Protein AF-A0A8J8SWQ3-F1 (afdb_monomer_lite)

Structure (mmCIF, N/CA/C/O backbone):
data_AF-A0A8J8SWQ3-F1
#
_entry.id   AF-A0A8J8SWQ3-F1
#
loop_
_atom_site.group_PDB
_atom_site.id
_atom_site.type_symbol
_atom_site.label_atom_id
_atom_site.label_alt_id
_atom_site.label_comp_id
_atom_site.label_asym_id
_atom_site.label_entity_id
_atom_site.label_seq_id
_atom_site.pdbx_PDB_ins_code
_atom_site.Cartn_x
_atom_site.Cartn_y
_atom_site.Cartn_z
_atom_site.occupancy
_atom_site.B_iso_or_equiv
_atom_site.auth_seq_id
_atom_site.auth_comp_id
_atom_site.auth_asym_id
_atom_site.auth_atom_id
_atom_site.pdbx_PDB_model_num
ATOM 1 N N . MET A 1 1 ? 10.723 -9.511 18.083 1.00 34.94 1 MET A N 1
ATOM 2 C CA . MET A 1 1 ? 10.861 -10.986 18.098 1.00 34.94 1 MET A CA 1
ATOM 3 C C . MET A 1 1 ? 11.411 -11.413 16.746 1.00 34.94 1 MET A C 1
ATOM 5 O O . MET A 1 1 ? 10.734 -11.177 15.757 1.00 34.94 1 MET A O 1
ATOM 9 N N . GLY A 1 2 ? 12.639 -11.935 16.679 1.00 39.34 2 GLY A N 1
ATOM 10 C CA . GLY A 1 2 ? 13.225 -12.417 15.421 1.00 39.34 2 GLY A CA 1
ATOM 11 C C . GLY A 1 2 ? 12.815 -13.864 15.160 1.00 39.34 2 GLY A C 1
ATOM 12 O O . GLY A 1 2 ? 12.976 -14.709 16.039 1.00 39.34 2 GLY A O 1
ATOM 13 N N . TRP A 1 3 ? 12.266 -14.150 13.982 1.00 50.75 3 TRP A N 1
ATOM 14 C CA . TRP A 1 3 ? 11.940 -15.513 13.566 1.00 50.75 3 TRP A CA 1
ATOM 15 C C . TRP A 1 3 ? 13.229 -16.230 13.143 1.00 50.75 3 TRP A C 1
ATOM 17 O O . TRP A 1 3 ? 13.904 -15.798 12.216 1.00 50.75 3 TRP A O 1
ATOM 27 N N . SER A 1 4 ? 13.580 -17.329 13.817 1.00 42.09 4 SER A N 1
ATOM 28 C CA . SER A 1 4 ? 14.805 -18.118 13.580 1.00 42.09 4 SER A CA 1
ATOM 29 C C . SER A 1 4 ? 14.764 -18.997 12.318 1.00 42.09 4 SER A C 1
ATOM 31 O O . SER A 1 4 ? 15.591 -19.894 12.150 1.00 42.09 4 SER A O 1
ATOM 33 N N . ALA A 1 5 ? 13.802 -18.764 11.423 1.00 60.06 5 ALA A N 1
ATOM 34 C CA . ALA A 1 5 ? 13.716 -19.470 10.156 1.00 60.06 5 ALA A CA 1
ATOM 35 C C . ALA A 1 5 ? 14.788 -18.962 9.183 1.00 60.06 5 ALA A C 1
ATOM 37 O O . ALA A 1 5 ? 15.172 -17.791 9.197 1.00 60.06 5 ALA A O 1
ATOM 38 N N . LYS A 1 6 ? 15.260 -19.852 8.303 1.00 76.81 6 LYS A N 1
ATOM 39 C CA . LYS A 1 6 ? 16.093 -19.470 7.161 1.00 76.81 6 LYS A CA 1
ATOM 40 C C . LYS A 1 6 ? 15.375 -18.354 6.399 1.00 76.81 6 LYS A C 1
ATOM 42 O O . LYS A 1 6 ? 14.255 -18.558 5.941 1.00 76.81 6 LYS A O 1
ATOM 47 N N . GLN A 1 7 ? 16.020 -17.194 6.288 1.00 83.81 7 GLN A N 1
ATOM 48 C CA . GLN A 1 7 ? 15.447 -16.046 5.591 1.00 83.81 7 GLN A CA 1
ATOM 49 C C . GLN A 1 7 ? 15.120 -16.448 4.141 1.00 83.81 7 GLN A C 1
ATOM 51 O O . GLN A 1 7 ? 15.997 -17.005 3.466 1.00 83.81 7 GLN A O 1
ATOM 56 N N . PRO A 1 8 ? 13.886 -16.207 3.667 1.00 90.56 8 PRO A N 1
ATOM 57 C CA . PRO A 1 8 ? 13.492 -16.530 2.299 1.00 90.56 8 PRO A CA 1
ATOM 58 C C . PRO A 1 8 ? 14.353 -15.746 1.305 1.00 90.56 8 PRO A C 1
ATOM 60 O O . PRO A 1 8 ? 14.704 -14.593 1.555 1.00 90.56 8 PRO A O 1
ATOM 63 N N . LYS A 1 9 ? 14.708 -16.372 0.183 1.00 89.88 9 LYS A N 1
ATOM 64 C CA . LYS A 1 9 ? 15.583 -15.800 -0.859 1.00 89.88 9 LYS A CA 1
ATOM 65 C C . LYS A 1 9 ? 14.871 -15.539 -2.185 1.00 89.88 9 LYS A C 1
ATOM 67 O O . LYS A 1 9 ? 15.480 -15.039 -3.127 1.00 89.88 9 LYS A O 1
ATOM 72 N N . SER A 1 10 ? 13.593 -15.885 -2.274 1.00 92.88 10 SER A N 1
ATOM 73 C CA . SER A 1 10 ? 12.753 -15.635 -3.441 1.00 92.88 10 SER A CA 1
ATOM 74 C C . SER A 1 10 ? 11.352 -15.214 -3.018 1.00 92.88 10 SER A C 1
ATOM 76 O O . SER A 1 10 ? 10.926 -15.486 -1.894 1.00 92.88 10 SER A O 1
ATOM 78 N N . HIS A 1 11 ? 10.611 -14.609 -3.947 1.00 94.81 11 HIS A N 1
ATOM 79 C CA . HIS A 1 11 ? 9.208 -14.250 -3.740 1.00 94.81 11 HIS A CA 1
ATOM 80 C C . HIS A 1 11 ? 8.348 -15.455 -3.334 1.00 94.81 11 HIS A C 1
ATOM 82 O O . HIS A 1 11 ? 7.550 -15.378 -2.403 1.00 94.81 11 HIS A O 1
ATOM 88 N N . GLN A 1 12 ? 8.563 -16.609 -3.975 1.00 95.25 12 GLN A N 1
ATOM 89 C CA . GLN A 1 12 ? 7.831 -17.831 -3.638 1.00 95.25 12 GLN A CA 1
ATOM 90 C C . GLN A 1 12 ? 8.145 -18.301 -2.212 1.00 95.25 12 GLN A C 1
ATOM 92 O O . GLN A 1 12 ? 7.227 -18.621 -1.464 1.00 95.25 12 GLN A O 1
ATOM 97 N N . GLU A 1 13 ? 9.422 -18.317 -1.815 1.00 94.94 13 GLU A N 1
ATOM 98 C CA . GLU A 1 13 ? 9.807 -18.676 -0.442 1.00 94.94 13 GLU A CA 1
ATOM 99 C C . GLU A 1 13 ? 9.235 -17.692 0.585 1.00 94.94 13 GLU A C 1
ATOM 101 O O . GLU A 1 13 ? 8.824 -18.105 1.668 1.00 94.94 13 GLU A O 1
ATOM 106 N N . HIS A 1 14 ? 9.177 -16.403 0.248 1.00 94.25 14 HIS A N 1
ATOM 107 C CA . HIS A 1 14 ? 8.590 -15.370 1.095 1.00 94.25 14 HIS A CA 1
ATOM 108 C C . HIS A 1 14 ? 7.092 -15.590 1.319 1.00 94.25 14 HIS A C 1
ATOM 110 O O . HIS A 1 14 ? 6.638 -15.620 2.463 1.00 94.25 14 HIS A O 1
ATOM 116 N N . TYR A 1 15 ? 6.333 -15.807 0.242 1.00 94.69 15 TYR A N 1
ATOM 117 C CA . TYR A 1 15 ? 4.904 -16.106 0.321 1.00 94.69 15 TYR A CA 1
ATOM 118 C C . TYR A 1 15 ? 4.629 -17.384 1.129 1.00 94.69 15 TYR A C 1
ATOM 120 O O . TYR A 1 15 ? 3.798 -17.360 2.038 1.00 94.69 15 TYR A O 1
ATOM 128 N N . GLU A 1 16 ? 5.356 -18.476 0.868 1.00 93.62 16 GLU A N 1
ATOM 129 C CA . GLU A 1 16 ? 5.196 -19.718 1.641 1.00 93.62 16 GLU A CA 1
ATOM 130 C C . GLU A 1 16 ? 5.575 -19.520 3.112 1.00 93.62 16 GLU A C 1
ATOM 132 O O . GLU A 1 16 ? 4.917 -20.061 3.999 1.00 93.62 16 GLU A O 1
ATOM 137 N N . THR A 1 17 ? 6.593 -18.699 3.395 1.00 92.50 17 THR A N 1
ATOM 138 C CA . THR A 1 17 ? 6.943 -18.325 4.771 1.00 92.50 17 THR A CA 1
ATOM 139 C C . THR A 1 17 ? 5.757 -17.645 5.445 1.00 92.50 17 THR A C 1
ATOM 141 O O . THR A 1 17 ? 5.308 -18.139 6.473 1.00 92.50 17 THR A O 1
ATOM 144 N N . LEU A 1 18 ? 5.190 -16.585 4.854 1.00 91.12 18 LEU A N 1
ATOM 145 C CA . LEU A 1 18 ? 4.031 -15.872 5.412 1.00 91.12 18 LEU A CA 1
ATOM 146 C C . LEU A 1 18 ? 2.832 -16.790 5.656 1.00 91.12 18 LEU A C 1
ATOM 148 O O . LEU A 1 18 ? 2.195 -16.706 6.705 1.00 91.12 18 LEU A O 1
ATOM 152 N N . LYS A 1 19 ? 2.551 -17.689 4.712 1.00 90.38 19 LYS A N 1
ATOM 153 C CA . LYS A 1 19 ? 1.475 -18.674 4.828 1.00 90.38 19 LYS A CA 1
ATOM 154 C C . LYS A 1 19 ? 1.699 -19.625 6.005 1.00 90.38 19 LYS A C 1
ATOM 156 O O . LYS A 1 19 ? 0.785 -19.860 6.791 1.00 90.38 19 LYS A O 1
ATOM 161 N N . ASN A 1 20 ? 2.926 -20.115 6.174 1.00 91.12 20 ASN A N 1
ATOM 162 C CA . ASN A 1 20 ? 3.287 -21.033 7.257 1.00 91.12 20 ASN A CA 1
ATOM 163 C C . ASN A 1 20 ? 3.273 -20.378 8.646 1.00 91.12 20 ASN A C 1
ATOM 165 O O . ASN A 1 20 ? 3.174 -21.088 9.647 1.00 91.12 20 ASN A O 1
ATOM 169 N N . LEU A 1 21 ? 3.329 -19.044 8.729 1.00 88.94 21 LEU A N 1
ATOM 170 C CA . LEU A 1 21 ? 3.162 -18.329 9.998 1.00 88.94 21 LEU A CA 1
ATOM 171 C C . LEU A 1 21 ? 1.718 -18.384 10.527 1.00 88.94 21 LEU A C 1
ATOM 173 O O . LEU A 1 21 ? 1.508 -18.075 11.696 1.00 88.94 21 LEU A O 1
ATOM 177 N N . ASN A 1 22 ? 0.733 -18.771 9.702 1.00 88.19 22 ASN A N 1
ATOM 178 C CA . ASN A 1 22 ? -0.692 -18.824 10.066 1.00 88.19 22 ASN A CA 1
ATOM 179 C C . ASN A 1 22 ? -1.217 -17.510 10.688 1.00 88.19 22 ASN A C 1
ATOM 181 O O . ASN A 1 22 ? -2.045 -17.519 11.596 1.00 88.19 22 ASN A O 1
ATOM 185 N N . ILE A 1 23 ? -0.715 -16.370 10.203 1.00 88.19 23 ILE A N 1
ATOM 186 C CA . ILE A 1 23 ? -1.035 -15.020 10.708 1.00 88.19 23 ILE A CA 1
ATOM 187 C C . ILE A 1 23 ? -2.387 -14.485 10.219 1.00 88.19 23 ILE A C 1
ATOM 189 O O . ILE A 1 23 ? -2.908 -13.520 10.771 1.00 88.19 23 ILE A O 1
ATOM 193 N N . TYR A 1 24 ? -2.962 -15.113 9.195 1.00 90.12 24 TYR A N 1
ATOM 194 C CA . TYR A 1 24 ? -4.312 -14.860 8.708 1.00 90.12 24 TYR A CA 1
ATOM 195 C C . TYR A 1 24 ? -5.000 -16.194 8.415 1.00 90.12 24 TYR A C 1
ATOM 197 O O . TYR A 1 24 ? -4.354 -17.181 8.058 1.00 90.12 24 TYR A O 1
ATOM 205 N N . THR A 1 25 ? -6.319 -16.230 8.568 1.00 90.44 25 THR A N 1
ATOM 206 C CA . THR A 1 25 ? -7.139 -17.429 8.344 1.00 90.44 25 THR A CA 1
ATOM 207 C C . THR A 1 25 ? -7.859 -17.379 7.000 1.00 90.44 25 THR A C 1
ATOM 209 O O . THR A 1 25 ? -8.102 -18.418 6.383 1.00 90.44 25 THR A O 1
ATOM 212 N N . ASP A 1 26 ? -8.130 -16.178 6.486 1.00 90.56 26 ASP A N 1
ATOM 213 C CA . ASP A 1 26 ? -8.856 -15.946 5.235 1.00 90.56 26 ASP A CA 1
ATOM 214 C C . ASP A 1 26 ? -7.959 -16.058 3.985 1.00 90.56 26 ASP A C 1
ATOM 216 O O . ASP A 1 26 ? -7.964 -15.199 3.100 1.00 90.56 26 ASP A O 1
ATOM 220 N N . SER A 1 27 ? -7.190 -17.147 3.899 1.00 90.75 27 SER A N 1
ATOM 221 C CA . SER A 1 27 ? -6.213 -17.406 2.825 1.00 90.75 27 SER A CA 1
ATOM 222 C C . SER A 1 27 ? -6.796 -17.279 1.420 1.00 90.75 27 SER A C 1
ATOM 224 O O . SER A 1 27 ? -6.165 -16.708 0.536 1.00 90.75 27 SER A O 1
ATOM 226 N N . ARG A 1 28 ? -8.045 -17.720 1.211 1.00 92.88 28 ARG A N 1
ATOM 227 C CA . ARG A 1 28 ? -8.739 -17.571 -0.078 1.00 92.88 28 ARG A CA 1
ATOM 228 C C . ARG A 1 28 ? -8.672 -16.135 -0.595 1.00 92.88 28 ARG A C 1
ATOM 230 O O . ARG A 1 28 ? -8.494 -15.953 -1.795 1.00 92.88 28 ARG A O 1
ATOM 237 N N . ASP A 1 29 ? -8.827 -15.159 0.295 1.00 94.31 29 ASP A N 1
ATOM 238 C CA . ASP A 1 29 ? -8.991 -13.749 -0.050 1.00 94.31 29 ASP A CA 1
ATOM 239 C C . ASP A 1 29 ? -7.678 -12.973 0.035 1.00 94.31 29 ASP A C 1
ATOM 241 O O . ASP A 1 29 ? -7.462 -12.058 -0.753 1.00 94.31 29 ASP A O 1
ATOM 245 N N . ILE A 1 30 ? -6.791 -13.360 0.952 1.00 96.19 30 ILE A N 1
ATOM 246 C CA . ILE A 1 30 ? -5.545 -12.644 1.242 1.00 96.19 30 ILE A CA 1
ATOM 247 C C . ILE A 1 30 ? -4.361 -13.181 0.420 1.00 96.19 30 ILE A C 1
ATOM 249 O O . ILE A 1 30 ? -3.536 -12.389 -0.042 1.00 96.19 30 ILE A O 1
ATOM 253 N N . ASP A 1 31 ? -4.288 -14.493 0.159 1.00 95.19 31 ASP A N 1
ATOM 254 C CA . ASP A 1 31 ? -3.179 -15.115 -0.582 1.00 95.19 31 ASP A CA 1
ATOM 255 C C . ASP A 1 31 ? -2.890 -14.460 -1.939 1.00 95.19 31 ASP A C 1
ATOM 257 O O . ASP A 1 31 ? -1.712 -14.297 -2.258 1.00 95.19 31 ASP A O 1
ATOM 261 N N . PRO A 1 32 ? -3.888 -14.070 -2.762 1.00 94.44 32 PRO A N 1
ATOM 262 C CA . PRO A 1 32 ? -3.616 -13.470 -4.065 1.00 94.44 32 PRO A CA 1
ATOM 263 C C . PRO A 1 32 ? -2.747 -12.215 -3.983 1.00 94.44 32 PRO A C 1
ATOM 265 O O . PRO A 1 32 ? -1.893 -12.027 -4.848 1.00 94.44 32 PRO A O 1
ATOM 268 N N . ALA A 1 33 ? -2.911 -11.397 -2.937 1.00 95.75 33 ALA A N 1
ATOM 269 C CA . ALA A 1 33 ? -2.087 -10.211 -2.734 1.00 95.75 33 ALA A CA 1
ATOM 270 C C . ALA A 1 33 ? -0.612 -10.597 -2.558 1.00 95.75 33 ALA A C 1
ATOM 272 O O . ALA A 1 33 ? 0.238 -10.145 -3.321 1.00 95.75 33 ALA A O 1
ATOM 273 N N . PHE A 1 34 ? -0.309 -11.503 -1.626 1.00 96.00 34 PHE A N 1
ATOM 274 C CA . PHE A 1 34 ? 1.067 -11.930 -1.345 1.00 96.00 34 PHE A CA 1
ATOM 275 C C . PHE A 1 34 ? 1.661 -12.834 -2.421 1.00 96.00 34 PHE A C 1
ATOM 277 O O . PHE A 1 34 ? 2.868 -12.839 -2.627 1.00 96.00 34 PHE A O 1
ATOM 284 N N . LYS A 1 35 ? 0.832 -13.584 -3.144 1.00 95.25 35 LYS A N 1
ATOM 285 C CA . LYS A 1 35 ? 1.278 -14.405 -4.268 1.00 95.25 35 LYS A CA 1
ATOM 286 C C . LYS A 1 35 ? 1.670 -13.550 -5.468 1.00 95.25 35 LYS A C 1
ATOM 288 O O . LYS A 1 35 ? 2.551 -13.945 -6.230 1.00 95.25 35 LYS A O 1
ATOM 293 N N . HIS A 1 36 ? 1.018 -12.406 -5.668 1.00 95.38 36 HIS A N 1
ATOM 294 C CA . HIS A 1 36 ? 1.247 -11.570 -6.841 1.00 95.38 36 HIS A CA 1
ATOM 295 C C . HIS A 1 36 ? 2.181 -10.393 -6.596 1.00 95.38 36 HIS A C 1
ATOM 297 O O . HIS A 1 36 ? 2.960 -10.112 -7.497 1.00 95.38 36 HIS A O 1
ATOM 303 N N . LEU A 1 37 ? 2.125 -9.734 -5.439 1.00 96.38 37 LEU A N 1
ATOM 304 C CA . LEU A 1 37 ? 2.956 -8.569 -5.138 1.00 96.38 37 LEU A CA 1
ATOM 305 C C . LEU A 1 37 ? 4.365 -8.992 -4.743 1.00 96.38 37 LEU A C 1
ATOM 307 O O . LEU A 1 37 ? 4.601 -9.381 -3.597 1.00 96.38 37 LEU A O 1
ATOM 311 N N . ASP A 1 38 ? 5.301 -8.879 -5.681 1.00 95.38 38 ASP A N 1
ATOM 312 C CA . ASP A 1 38 ? 6.710 -9.125 -5.408 1.00 95.38 38 ASP A CA 1
ATOM 313 C C . ASP A 1 38 ? 7.269 -7.992 -4.543 1.00 95.38 38 ASP A C 1
ATOM 315 O O . ASP A 1 38 ? 7.405 -6.853 -4.995 1.00 95.38 38 ASP A O 1
ATOM 319 N N . LYS A 1 39 ? 7.601 -8.310 -3.284 1.00 93.06 39 LYS A N 1
ATOM 320 C CA . LYS A 1 39 ? 8.143 -7.353 -2.306 1.00 93.06 39 LYS A CA 1
ATOM 321 C C . LYS A 1 39 ? 9.370 -6.606 -2.842 1.00 93.06 39 LYS A C 1
ATOM 323 O O . LYS A 1 39 ? 9.573 -5.446 -2.484 1.00 93.06 39 LYS A O 1
ATOM 328 N N . ARG A 1 40 ? 10.159 -7.222 -3.730 1.00 91.44 40 ARG A N 1
ATOM 329 C CA . ARG A 1 40 ? 11.335 -6.594 -4.345 1.00 91.44 40 ARG A CA 1
ATOM 330 C C . ARG A 1 40 ? 11.009 -5.283 -5.053 1.00 91.44 40 ARG A C 1
ATOM 332 O O . ARG A 1 40 ? 11.818 -4.364 -4.985 1.00 91.44 40 ARG A O 1
ATOM 339 N N . ASP A 1 41 ? 9.842 -5.166 -5.680 1.00 89.69 41 ASP A N 1
ATOM 340 C CA . ASP A 1 41 ? 9.456 -3.957 -6.425 1.00 89.69 41 ASP A CA 1
ATOM 341 C C . ASP A 1 41 ? 9.158 -2.751 -5.515 1.00 89.69 41 ASP A C 1
ATOM 343 O O . ASP A 1 41 ? 8.989 -1.620 -5.989 1.00 89.69 41 ASP A O 1
ATOM 347 N N . PHE A 1 42 ? 9.100 -2.997 -4.205 1.00 92.38 42 PHE A N 1
ATOM 348 C CA . PHE A 1 42 ? 8.753 -2.046 -3.155 1.00 92.38 42 PHE A CA 1
ATOM 349 C C . PHE A 1 42 ? 9.883 -1.857 -2.137 1.00 92.38 42 PHE A C 1
ATOM 351 O O . PHE A 1 42 ? 9.664 -1.254 -1.091 1.00 92.38 42 PHE A O 1
ATOM 358 N N . CYS A 1 43 ? 11.079 -2.378 -2.407 1.00 86.12 43 CYS A N 1
ATOM 359 C CA . CYS A 1 43 ? 12.243 -2.213 -1.544 1.00 86.1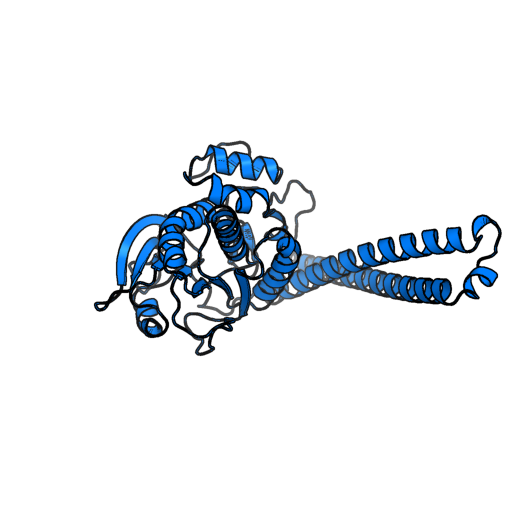2 43 CYS A CA 1
ATOM 360 C C . CYS A 1 43 ? 13.414 -1.619 -2.333 1.00 86.12 43 CYS A C 1
ATOM 362 O O . CYS A 1 43 ? 13.546 -1.839 -3.537 1.00 86.12 43 CYS A O 1
ATOM 364 N N . ILE A 1 44 ? 14.284 -0.897 -1.629 1.00 77.50 44 ILE A N 1
ATOM 365 C CA . ILE A 1 44 ? 15.482 -0.277 -2.194 1.00 77.50 44 ILE A CA 1
ATOM 366 C C . ILE A 1 44 ? 16.724 -1.072 -1.778 1.00 77.50 44 ILE A C 1
ATOM 368 O O . ILE A 1 44 ? 16.928 -1.286 -0.580 1.00 77.50 44 ILE A O 1
ATOM 372 N N . PRO A 1 45 ? 17.585 -1.488 -2.727 1.00 69.44 45 PRO A N 1
ATOM 373 C CA . PRO A 1 45 ? 18.920 -1.974 -2.405 1.00 69.44 45 PRO A CA 1
ATOM 374 C C . PRO A 1 45 ? 19.734 -0.913 -1.658 1.00 69.44 45 PRO A C 1
ATOM 376 O O . PRO A 1 45 ? 19.707 0.263 -2.014 1.00 69.44 45 PRO A O 1
ATOM 379 N N . LYS A 1 46 ? 20.508 -1.323 -0.649 1.00 65.31 46 LYS A N 1
ATOM 380 C CA . LYS A 1 46 ? 21.434 -0.415 0.047 1.00 65.31 46 LYS A CA 1
ATOM 381 C C . LYS A 1 46 ? 22.478 0.136 -0.937 1.00 65.31 46 LYS A C 1
ATOM 383 O O . LYS A 1 46 ? 23.003 -0.638 -1.733 1.00 65.31 46 LYS A O 1
ATOM 388 N N . LYS A 1 47 ? 22.824 1.429 -0.826 1.00 54.97 47 LYS A N 1
ATOM 389 C CA . LYS A 1 47 ? 23.791 2.120 -1.711 1.00 54.97 47 LYS A CA 1
ATOM 390 C C . LYS A 1 47 ? 25.131 1.382 -1.881 1.00 54.97 47 LYS A C 1
ATOM 392 O O . LYS A 1 47 ? 25.676 1.392 -2.972 1.00 54.97 47 LYS A O 1
ATOM 397 N N . ASN A 1 48 ? 25.588 0.651 -0.859 1.00 52.06 48 ASN A N 1
ATOM 398 C CA . ASN A 1 48 ? 26.884 -0.047 -0.863 1.00 52.06 48 ASN A CA 1
ATOM 399 C C . ASN A 1 48 ? 26.770 -1.572 -1.042 1.00 52.06 48 ASN A C 1
ATOM 401 O O . ASN A 1 48 ? 27.691 -2.305 -0.679 1.00 52.06 48 ASN A O 1
ATOM 405 N N . ALA A 1 49 ? 25.639 -2.078 -1.545 1.00 53.62 49 ALA A N 1
ATOM 406 C CA . ALA A 1 49 ? 25.480 -3.503 -1.827 1.00 53.62 49 ALA A CA 1
ATOM 407 C C . ALA A 1 49 ? 26.327 -3.888 -3.053 1.00 53.62 49 ALA A C 1
ATOM 409 O O . ALA A 1 49 ? 25.858 -3.879 -4.189 1.00 53.62 49 ALA A O 1
ATOM 410 N N . THR A 1 50 ? 27.600 -4.202 -2.814 1.00 46.00 50 THR A N 1
ATOM 411 C CA . THR A 1 50 ? 28.549 -4.648 -3.850 1.00 46.00 50 THR A CA 1
ATOM 412 C C . THR A 1 50 ? 28.303 -6.100 -4.265 1.00 46.00 50 THR A C 1
ATOM 414 O O . THR A 1 50 ? 28.673 -6.494 -5.369 1.00 46.00 50 THR A O 1
ATOM 417 N N . ASN A 1 51 ? 27.610 -6.879 -3.424 1.00 49.75 51 ASN A N 1
ATOM 418 C CA . ASN A 1 51 ? 27.184 -8.245 -3.708 1.00 49.75 51 ASN A CA 1
ATOM 419 C C . ASN A 1 51 ? 25.666 -8.411 -3.554 1.00 49.75 51 ASN A C 1
ATOM 421 O O . ASN A 1 51 ? 25.031 -7.803 -2.694 1.00 49.75 51 ASN A O 1
ATOM 425 N N . ALA A 1 52 ? 25.087 -9.324 -4.342 1.00 50.84 52 ALA A N 1
ATOM 426 C CA . ALA A 1 52 ? 23.675 -9.708 -4.239 1.00 50.84 52 ALA A CA 1
ATOM 427 C C . ALA A 1 52 ? 23.285 -10.279 -2.854 1.00 50.84 52 ALA A C 1
ATOM 429 O O . ALA A 1 52 ? 22.099 -10.364 -2.546 1.00 50.84 52 ALA A O 1
ATOM 430 N N . ASP A 1 53 ? 24.265 -10.649 -2.022 1.00 56.72 53 ASP A N 1
ATOM 431 C CA . ASP A 1 53 ? 24.058 -11.163 -0.665 1.00 56.72 53 ASP A CA 1
ATOM 432 C C . ASP A 1 53 ? 23.833 -10.059 0.397 1.00 56.72 53 ASP A C 1
ATOM 434 O O . ASP A 1 53 ? 23.328 -10.364 1.478 1.00 56.72 53 ASP A O 1
ATOM 438 N N . ASP A 1 54 ? 24.123 -8.782 0.102 1.00 65.25 54 ASP A N 1
ATOM 439 C CA . ASP A 1 54 ? 24.019 -7.669 1.074 1.00 65.25 54 ASP A CA 1
ATOM 440 C C . ASP A 1 54 ? 22.609 -7.058 1.183 1.00 65.25 54 ASP A C 1
ATOM 442 O O . ASP A 1 54 ? 22.319 -6.256 2.080 1.00 65.25 54 ASP A O 1
ATOM 446 N N . PHE A 1 55 ? 21.705 -7.440 0.278 1.00 78.38 55 PHE A N 1
ATOM 447 C CA . PHE A 1 55 ? 20.321 -6.986 0.261 1.00 78.38 55 PHE A CA 1
ATOM 448 C C . PHE A 1 55 ? 19.376 -8.138 -0.071 1.00 78.38 55 PHE A C 1
ATOM 450 O O . PHE A 1 55 ? 19.323 -8.628 -1.197 1.00 78.38 55 PHE A O 1
ATOM 457 N N . ASN A 1 56 ? 18.573 -8.530 0.916 1.00 85.31 56 ASN A N 1
ATOM 458 C CA . ASN A 1 56 ? 17.498 -9.486 0.720 1.00 85.31 56 ASN A CA 1
ATOM 459 C C . ASN A 1 56 ? 16.144 -8.759 0.793 1.00 85.31 56 ASN A C 1
ATOM 461 O O . ASN A 1 56 ? 15.673 -8.482 1.898 1.00 85.31 56 ASN A O 1
ATOM 465 N N . PRO A 1 57 ? 15.473 -8.473 -0.339 1.00 86.94 57 PRO A N 1
ATOM 466 C CA . PRO A 1 57 ? 14.160 -7.835 -0.302 1.00 86.94 57 PRO A CA 1
ATOM 467 C C . PRO A 1 57 ? 13.108 -8.742 0.342 1.00 86.94 57 PRO A C 1
ATOM 469 O O . PRO A 1 57 ? 12.122 -8.248 0.879 1.00 86.94 57 PRO A O 1
ATOM 472 N N . TYR A 1 58 ? 13.320 -10.060 0.328 1.00 92.06 58 TYR A N 1
ATOM 473 C CA . TYR A 1 58 ? 12.333 -11.061 0.711 1.00 92.06 58 TYR A CA 1
ATOM 474 C C . TYR A 1 58 ? 12.276 -11.344 2.207 1.00 92.06 58 TYR A C 1
ATOM 476 O O . TYR A 1 58 ? 11.426 -12.126 2.619 1.00 92.06 58 TYR A O 1
ATOM 484 N N . THR A 1 59 ? 13.106 -10.720 3.047 1.00 89.12 59 THR A N 1
ATOM 485 C CA . THR A 1 59 ? 12.959 -10.867 4.506 1.00 89.12 59 THR A CA 1
ATOM 486 C C . THR A 1 59 ? 11.518 -10.564 4.934 1.00 89.12 59 THR A C 1
ATOM 488 O O . THR A 1 59 ? 10.810 -9.778 4.301 1.00 89.12 59 THR A O 1
ATOM 491 N N . VAL A 1 60 ? 11.032 -11.183 6.007 1.00 88.19 60 VAL A N 1
ATOM 492 C CA . VAL A 1 60 ? 9.727 -10.779 6.568 1.00 88.19 60 VAL A CA 1
ATOM 493 C C . VAL A 1 60 ? 9.832 -9.462 7.337 1.00 88.19 60 VAL A C 1
ATOM 495 O O . VAL A 1 60 ? 8.822 -8.795 7.556 1.00 88.19 60 VAL A O 1
ATOM 498 N N . ASP A 1 61 ? 11.050 -9.073 7.700 1.00 86.56 61 ASP A N 1
ATOM 499 C CA . ASP A 1 61 ? 11.358 -7.878 8.468 1.00 86.56 61 ASP A CA 1
ATOM 500 C C . ASP A 1 61 ? 11.125 -6.586 7.660 1.00 86.56 61 ASP A C 1
ATOM 502 O O . ASP A 1 61 ? 11.131 -6.602 6.417 1.00 86.56 61 ASP A O 1
ATOM 506 N N . PRO A 1 62 ? 10.923 -5.450 8.354 1.00 87.19 62 PRO A N 1
ATOM 507 C CA . PRO A 1 62 ? 10.854 -4.146 7.710 1.00 87.19 62 PRO A CA 1
ATOM 508 C C . PRO A 1 62 ? 12.117 -3.840 6.881 1.00 87.19 62 PRO A C 1
ATOM 510 O O . PRO A 1 62 ? 13.204 -4.338 7.188 1.00 87.19 62 PRO A O 1
ATOM 513 N N . GLN A 1 63 ? 11.988 -3.046 5.815 1.00 85.19 63 GLN A N 1
ATOM 514 C CA . GLN A 1 63 ? 13.104 -2.651 4.937 1.00 85.19 63 GLN A CA 1
ATOM 515 C C . GLN A 1 63 ? 13.125 -1.138 4.725 1.00 85.19 63 GLN A C 1
ATOM 517 O O . GLN A 1 63 ? 12.091 -0.550 4.447 1.00 85.19 63 GLN A O 1
ATOM 522 N N . ASN A 1 64 ? 14.294 -0.504 4.813 1.00 82.25 64 ASN A N 1
ATOM 523 C CA . ASN A 1 64 ? 14.421 0.930 4.542 1.00 82.25 64 ASN A CA 1
ATOM 524 C C . ASN A 1 64 ? 14.034 1.240 3.078 1.00 82.25 64 ASN A C 1
ATOM 526 O O . ASN A 1 64 ? 14.400 0.490 2.169 1.00 82.25 64 ASN A O 1
ATOM 530 N N . ILE A 1 65 ? 13.282 2.324 2.874 1.00 81.00 65 ILE A N 1
ATOM 531 C CA . ILE A 1 65 ? 12.817 2.798 1.561 1.00 81.00 65 ILE A CA 1
ATOM 532 C C . ILE A 1 65 ? 13.137 4.284 1.296 1.00 81.00 65 ILE A C 1
ATOM 534 O O . ILE A 1 65 ? 12.488 4.900 0.459 1.00 81.00 65 ILE A O 1
ATOM 538 N N . GLY A 1 66 ? 14.129 4.865 1.976 1.00 78.19 66 GLY A N 1
ATOM 539 C CA . GLY A 1 66 ? 14.485 6.288 1.861 1.00 78.19 66 GLY A CA 1
ATOM 540 C C . GLY A 1 66 ? 13.727 7.175 2.852 1.00 78.19 66 GLY A C 1
ATOM 541 O O . GLY A 1 66 ? 12.837 6.695 3.555 1.00 78.19 66 GLY A O 1
ATOM 542 N N . HIS A 1 67 ? 14.105 8.456 2.962 1.00 74.19 67 HIS A N 1
ATOM 543 C CA . HIS A 1 67 ? 13.496 9.449 3.877 1.00 74.19 67 HIS A CA 1
ATOM 544 C C . HIS A 1 67 ? 13.403 9.022 5.354 1.00 74.19 67 HIS A C 1
ATOM 546 O O . HIS A 1 67 ? 12.473 9.400 6.068 1.00 74.19 67 HIS A O 1
ATOM 552 N N . ASN A 1 68 ? 14.331 8.179 5.821 1.00 77.19 68 ASN A N 1
ATOM 553 C CA . ASN A 1 68 ? 14.257 7.519 7.135 1.00 77.19 68 ASN A CA 1
ATOM 554 C C . ASN A 1 68 ? 12.952 6.721 7.362 1.00 77.19 68 ASN A C 1
ATOM 556 O O . ASN A 1 68 ? 12.576 6.436 8.500 1.00 77.19 68 ASN A O 1
ATOM 560 N N . GLN A 1 69 ? 12.276 6.333 6.279 1.00 83.19 69 GLN A N 1
ATOM 561 C CA . GLN A 1 69 ? 11.072 5.516 6.289 1.00 83.19 69 GLN A CA 1
ATOM 562 C C . GLN A 1 69 ? 11.391 4.051 6.026 1.00 83.19 69 GLN A C 1
ATOM 564 O O . GLN A 1 69 ? 12.435 3.665 5.488 1.00 83.19 69 GLN A O 1
ATOM 569 N N . CYS A 1 70 ? 10.446 3.207 6.418 1.00 86.25 70 CYS A N 1
ATOM 570 C CA . CYS A 1 70 ? 10.587 1.771 6.336 1.00 86.25 70 CYS A CA 1
ATOM 571 C C . CYS A 1 70 ? 9.342 1.157 5.701 1.00 86.25 70 CYS A C 1
ATOM 573 O O . CYS A 1 70 ? 8.223 1.372 6.163 1.00 86.25 70 CYS A O 1
ATOM 575 N N . PHE A 1 71 ? 9.546 0.338 4.674 1.00 89.44 71 PHE A N 1
ATOM 576 C CA . PHE A 1 71 ? 8.573 -0.645 4.238 1.00 89.44 71 PHE A CA 1
ATOM 577 C C . PHE A 1 71 ? 8.228 -1.533 5.432 1.00 89.44 71 PHE A C 1
ATOM 579 O O . PHE A 1 71 ? 9.100 -2.211 5.986 1.00 89.44 71 PHE A O 1
ATOM 586 N N . THR A 1 72 ? 6.963 -1.523 5.841 1.00 90.69 72 THR A N 1
ATOM 587 C CA . THR A 1 72 ? 6.499 -2.280 7.002 1.00 90.69 72 THR A CA 1
ATOM 588 C C . THR A 1 72 ? 6.719 -3.780 6.796 1.00 90.69 72 THR A C 1
ATOM 590 O O . THR A 1 72 ? 6.636 -4.295 5.686 1.00 90.69 72 THR A O 1
ATOM 593 N N . SER A 1 73 ? 6.974 -4.526 7.874 1.00 91.12 73 SER A N 1
ATOM 594 C CA . SER A 1 73 ? 6.997 -5.989 7.803 1.00 91.12 73 SER A CA 1
ATOM 595 C C . SER A 1 73 ? 5.751 -6.524 7.087 1.00 91.12 73 SER A C 1
ATOM 597 O O . SER A 1 73 ? 4.621 -6.133 7.379 1.00 91.12 73 SER A O 1
ATOM 599 N N . THR A 1 74 ? 5.947 -7.481 6.188 1.00 93.06 74 THR A N 1
ATOM 600 C CA . THR A 1 74 ? 4.839 -8.145 5.481 1.00 93.06 74 THR A CA 1
ATOM 601 C C . THR A 1 74 ? 3.910 -8.919 6.412 1.00 93.06 74 THR A C 1
ATOM 603 O O . THR A 1 74 ? 2.733 -9.077 6.095 1.00 93.06 74 THR A O 1
ATOM 606 N N . VAL A 1 75 ? 4.386 -9.296 7.605 1.00 92.88 75 VAL A N 1
ATOM 607 C CA . VAL A 1 75 ? 3.541 -9.818 8.688 1.00 92.88 75 VAL A CA 1
ATOM 608 C C . VAL A 1 75 ? 2.501 -8.779 9.109 1.00 92.88 75 VAL A C 1
ATOM 610 O O . VAL A 1 75 ? 1.324 -9.104 9.237 1.00 92.88 75 VAL A O 1
ATOM 613 N N . MET A 1 76 ? 2.901 -7.514 9.251 1.00 94.06 76 MET A N 1
ATOM 614 C CA . MET A 1 76 ? 1.979 -6.431 9.605 1.00 94.06 76 MET A CA 1
ATOM 615 C C . MET A 1 76 ? 0.988 -6.136 8.482 1.00 94.06 76 MET A C 1
ATOM 617 O O . MET A 1 76 ? -0.186 -5.901 8.759 1.00 94.06 76 MET A O 1
ATOM 621 N N . HIS A 1 77 ? 1.410 -6.201 7.215 1.00 96.12 77 HIS A N 1
ATOM 622 C CA . HIS A 1 77 ? 0.480 -6.083 6.087 1.00 96.12 77 HIS A CA 1
ATOM 623 C C . HIS A 1 77 ? -0.573 -7.197 6.103 1.00 96.12 77 HIS A C 1
ATOM 625 O O . HIS A 1 77 ? -1.761 -6.923 5.940 1.00 96.12 77 HIS A O 1
ATOM 631 N N . ALA A 1 78 ? -0.161 -8.437 6.375 1.00 96.06 78 ALA A N 1
ATOM 632 C CA . ALA A 1 78 ? -1.061 -9.580 6.512 1.00 96.06 78 ALA A CA 1
ATOM 633 C C . ALA A 1 78 ? -2.066 -9.397 7.659 1.00 96.06 78 ALA A C 1
ATOM 635 O O . ALA A 1 78 ? -3.263 -9.612 7.467 1.00 96.06 78 ALA A O 1
ATOM 636 N N . ILE A 1 79 ? -1.597 -8.931 8.820 1.00 95.69 79 ILE A N 1
ATOM 637 C CA . ILE A 1 79 ? -2.457 -8.583 9.959 1.00 95.69 79 ILE A CA 1
ATOM 638 C C . ILE A 1 79 ? -3.456 -7.486 9.563 1.00 95.69 79 ILE A C 1
ATOM 640 O O . ILE A 1 79 ? -4.645 -7.613 9.844 1.00 95.69 79 ILE A O 1
ATOM 644 N N . SER A 1 80 ? -3.006 -6.442 8.862 1.00 97.38 80 SER A N 1
ATOM 645 C CA . SER A 1 80 ? -3.859 -5.322 8.435 1.00 97.38 80 SER A CA 1
ATOM 646 C C . SER A 1 80 ? -4.999 -5.783 7.524 1.00 97.38 80 SER A C 1
ATOM 648 O O . SER A 1 80 ? -6.159 -5.416 7.727 1.00 97.38 80 SER A O 1
ATOM 650 N N . LEU A 1 81 ? -4.673 -6.635 6.545 1.00 98.12 81 LEU A N 1
ATOM 651 C CA . LEU A 1 81 ? -5.640 -7.258 5.640 1.00 98.12 81 LEU A CA 1
ATOM 652 C C . LEU A 1 81 ? -6.654 -8.095 6.424 1.00 98.12 81 LEU A C 1
ATOM 654 O O . LEU A 1 81 ? -7.857 -7.888 6.274 1.00 98.12 81 LEU A O 1
ATOM 658 N N . GLN A 1 82 ? -6.184 -8.977 7.311 1.00 96.88 82 GLN A N 1
ATOM 659 C CA . GLN A 1 82 ? -7.038 -9.852 8.117 1.00 96.88 82 GLN A CA 1
ATOM 660 C C . GLN A 1 82 ? -7.994 -9.072 9.026 1.00 96.88 82 GLN A C 1
ATOM 662 O O . GLN A 1 82 ? -9.176 -9.405 9.108 1.00 96.88 82 GLN A O 1
ATOM 667 N N . VAL A 1 83 ? -7.497 -8.031 9.696 1.00 97.50 83 VAL A N 1
ATOM 668 C CA . VAL A 1 83 ? -8.281 -7.216 10.632 1.00 97.50 83 VAL A CA 1
ATOM 669 C C . VAL A 1 83 ? -9.376 -6.436 9.904 1.00 97.50 83 VAL A C 1
ATOM 671 O O . VAL A 1 83 ? -10.509 -6.365 10.383 1.00 97.50 83 VAL A O 1
ATOM 674 N N . LEU A 1 84 ? -9.069 -5.852 8.742 1.00 98.06 84 LEU A N 1
ATOM 675 C CA . LEU A 1 84 ? -10.028 -5.016 8.016 1.00 98.06 84 LEU A CA 1
ATOM 676 C C . LEU A 1 84 ? -10.959 -5.806 7.093 1.00 98.06 84 LEU A C 1
ATOM 678 O O . LEU A 1 84 ? -12.027 -5.289 6.751 1.00 98.06 84 LEU A O 1
ATOM 682 N N . ARG A 1 85 ? -10.605 -7.039 6.708 1.00 96.56 85 ARG A N 1
ATOM 683 C CA . ARG A 1 85 ? -11.356 -7.843 5.731 1.00 96.56 85 ARG A CA 1
ATOM 684 C C . ARG A 1 85 ? -12.846 -7.918 6.049 1.00 96.56 85 ARG A C 1
ATOM 686 O O . ARG A 1 85 ? -13.663 -7.546 5.212 1.00 96.56 85 ARG A O 1
ATOM 693 N N . GLU A 1 86 ? -13.225 -8.373 7.243 1.00 95.25 86 GLU A N 1
ATOM 694 C CA . GLU A 1 86 ? -14.643 -8.563 7.582 1.00 95.25 86 GLU A CA 1
ATOM 695 C C . GLU A 1 86 ? -15.425 -7.237 7.520 1.00 95.25 86 GLU A C 1
ATOM 697 O O . GLU A 1 86 ? -16.546 -7.179 7.007 1.00 95.25 86 GLU A O 1
ATOM 702 N N . GLY A 1 87 ? -14.812 -6.150 7.996 1.00 96.00 87 GLY A N 1
ATOM 703 C CA . GLY A 1 87 ? -15.383 -4.807 7.951 1.00 96.00 87 GLY A CA 1
ATOM 704 C C . GLY A 1 87 ? -15.573 -4.286 6.526 1.00 96.00 87 GLY A C 1
ATOM 705 O O . GLY A 1 87 ? -16.641 -3.756 6.204 1.00 96.00 87 GLY A O 1
ATOM 706 N N . ILE A 1 88 ? -14.571 -4.489 5.664 1.00 97.12 88 ILE A N 1
ATOM 707 C CA . ILE A 1 88 ? -14.642 -4.211 4.223 1.00 97.12 88 ILE A CA 1
ATOM 708 C C . ILE A 1 88 ? -15.818 -4.977 3.614 1.00 97.12 88 ILE A C 1
ATOM 710 O O . ILE A 1 88 ? -16.673 -4.373 2.959 1.00 97.12 88 ILE A O 1
ATOM 714 N N . MET A 1 89 ? -15.927 -6.278 3.897 1.00 94.75 89 MET A N 1
ATOM 715 C CA . MET A 1 89 ? -16.948 -7.116 3.275 1.00 94.75 89 MET A CA 1
ATOM 716 C C . MET A 1 89 ? -18.366 -6.743 3.679 1.00 94.75 89 MET A C 1
ATOM 718 O O . MET A 1 89 ? -19.220 -6.535 2.813 1.00 94.75 89 MET A O 1
ATOM 722 N N . LYS A 1 90 ? -18.609 -6.553 4.978 1.00 94.81 90 LYS A N 1
ATOM 723 C CA . LYS A 1 90 ? -19.917 -6.107 5.484 1.00 94.81 90 LYS A CA 1
ATOM 724 C C . LYS A 1 90 ? -20.354 -4.781 4.869 1.00 94.81 90 LYS A C 1
ATOM 726 O O . LYS A 1 90 ? -21.547 -4.558 4.669 1.00 94.81 90 LYS A O 1
ATOM 731 N N . LYS A 1 91 ? -19.414 -3.874 4.587 1.00 95.25 91 LYS A N 1
ATOM 732 C CA . LYS A 1 91 ? -19.733 -2.588 3.956 1.00 95.25 91 LYS A CA 1
ATOM 733 C C . LYS A 1 91 ? -19.971 -2.724 2.450 1.00 95.25 91 LYS A C 1
ATOM 735 O O . LYS A 1 91 ? -20.913 -2.104 1.958 1.00 95.25 91 LYS A O 1
ATOM 740 N N . LEU A 1 92 ? -19.200 -3.550 1.737 1.00 94.44 92 LEU A N 1
ATOM 741 C CA . LEU A 1 92 ? -19.403 -3.825 0.304 1.00 94.44 92 LEU A CA 1
ATOM 742 C C . LEU A 1 92 ? -20.740 -4.515 0.012 1.00 94.44 92 LEU A C 1
ATOM 744 O O . LEU A 1 92 ? -21.386 -4.195 -0.987 1.00 94.44 92 LEU A O 1
ATOM 748 N N . GLN A 1 93 ? -21.199 -5.395 0.907 1.00 94.06 93 GLN A N 1
ATOM 749 C CA . GLN A 1 93 ? -22.507 -6.059 0.814 1.00 94.06 93 GLN A CA 1
ATOM 750 C C . GLN A 1 93 ? -23.695 -5.084 0.865 1.00 94.06 93 GLN A C 1
ATOM 752 O O . GLN A 1 93 ? -24.794 -5.428 0.439 1.00 94.06 93 GLN A O 1
ATOM 757 N N . ARG A 1 94 ? -23.491 -3.835 1.312 1.00 92.00 94 ARG A N 1
ATOM 758 C CA . ARG A 1 94 ? -24.520 -2.778 1.262 1.00 92.00 94 ARG A CA 1
ATOM 759 C C . ARG A 1 94 ? -24.729 -2.203 -0.147 1.00 92.00 94 ARG A C 1
ATOM 761 O O . ARG A 1 94 ? -25.448 -1.219 -0.286 1.00 92.00 94 ARG A O 1
ATOM 768 N N . ASN A 1 95 ? -24.077 -2.775 -1.164 1.00 87.56 95 ASN A N 1
ATOM 769 C CA . ASN A 1 95 ? -24.180 -2.408 -2.577 1.00 87.56 95 ASN A CA 1
ATOM 770 C C . ASN A 1 95 ? -24.006 -0.898 -2.840 1.00 87.56 95 ASN A C 1
ATOM 772 O O . ASN A 1 95 ? -24.764 -0.266 -3.576 1.00 87.56 95 ASN A O 1
ATOM 776 N N . ARG A 1 96 ? -22.997 -0.301 -2.198 1.00 92.06 96 ARG A N 1
ATOM 777 C CA . ARG A 1 96 ? -22.623 1.113 -2.353 1.00 92.06 96 ARG A CA 1
ATOM 778 C C . ARG A 1 96 ? -21.139 1.255 -2.656 1.00 92.06 96 ARG A C 1
ATOM 780 O O . ARG A 1 96 ? -20.389 0.290 -2.553 1.00 92.06 96 ARG A O 1
ATOM 787 N N . VAL A 1 97 ? -20.705 2.468 -2.986 1.00 96.81 97 VAL A N 1
ATOM 788 C CA . VAL A 1 97 ? -19.273 2.769 -3.067 1.00 96.81 97 VAL A CA 1
ATOM 789 C C . VAL A 1 97 ? -18.675 2.757 -1.658 1.00 96.81 97 VAL A C 1
ATOM 791 O O . VAL A 1 97 ? -19.142 3.495 -0.785 1.00 96.81 97 VAL A O 1
ATOM 794 N N . LEU A 1 98 ? -17.677 1.902 -1.447 1.00 97.88 98 LEU A N 1
ATOM 795 C CA . LEU A 1 98 ? -16.829 1.850 -0.263 1.00 97.88 98 LEU A CA 1
ATOM 796 C C . LEU A 1 98 ? -15.546 2.637 -0.540 1.00 97.88 98 LEU A C 1
ATOM 798 O O . LEU A 1 98 ? -14.841 2.313 -1.495 1.00 97.88 98 LEU A O 1
ATOM 802 N N . ARG A 1 99 ? -15.237 3.637 0.292 1.00 98.38 99 ARG A N 1
ATOM 803 C CA . ARG A 1 99 ? -14.015 4.450 0.160 1.00 98.38 99 ARG A CA 1
ATOM 804 C C . ARG A 1 99 ? -13.002 4.123 1.241 1.00 98.38 99 ARG A C 1
ATOM 806 O O . ARG A 1 99 ? -13.301 4.263 2.427 1.00 98.38 99 ARG A O 1
ATOM 813 N N . MET A 1 100 ? -11.804 3.748 0.819 1.00 98.50 100 MET A N 1
ATOM 814 C CA . MET A 1 100 ? -10.677 3.460 1.693 1.00 98.50 100 MET A CA 1
ATOM 815 C C . MET A 1 100 ? -9.511 4.410 1.419 1.00 98.50 100 MET A C 1
ATOM 817 O O . MET A 1 100 ? -9.213 4.720 0.266 1.00 98.50 100 MET A O 1
ATOM 821 N N . VAL A 1 101 ? -8.835 4.841 2.479 1.00 98.25 101 VAL A N 1
ATOM 822 C CA . VAL A 1 101 ? -7.556 5.552 2.387 1.00 98.25 101 VAL A CA 1
ATOM 823 C C . VAL A 1 101 ? -6.487 4.766 3.124 1.00 98.25 101 VAL A C 1
ATOM 825 O O . VAL A 1 101 ? -6.723 4.282 4.229 1.00 98.25 101 VAL A O 1
ATOM 828 N N . ASP A 1 102 ? -5.324 4.655 2.504 1.00 98.50 102 ASP A N 1
ATOM 829 C CA . ASP A 1 102 ? -4.113 4.094 3.085 1.00 98.50 102 ASP A CA 1
ATOM 830 C C . ASP A 1 102 ? -3.087 5.224 3.237 1.00 98.50 102 ASP A C 1
ATOM 832 O O . ASP A 1 102 ? -2.491 5.657 2.252 1.00 98.50 102 ASP A O 1
ATOM 836 N N . TYR A 1 103 ? -2.965 5.770 4.446 1.00 96.69 103 TYR A N 1
ATOM 837 C CA . TYR A 1 103 ? -2.083 6.891 4.773 1.00 96.69 103 TYR A CA 1
ATOM 838 C C . TYR A 1 103 ? -0.688 6.400 5.162 1.00 96.69 103 TYR A C 1
ATOM 840 O O . TYR A 1 103 ? -0.557 5.503 5.992 1.00 96.69 103 TYR A O 1
ATOM 848 N N . GLY A 1 104 ? 0.352 7.027 4.610 1.00 95.12 104 GLY A N 1
ATOM 849 C CA . GLY A 1 104 ? 1.725 6.524 4.699 1.00 95.12 104 GLY A CA 1
ATOM 850 C C . GLY A 1 104 ? 1.913 5.285 3.831 1.00 95.12 104 GLY A C 1
ATOM 851 O O . GLY A 1 104 ? 2.453 4.280 4.287 1.00 95.12 104 GLY A O 1
ATOM 852 N N . CYS A 1 105 ? 1.370 5.317 2.611 1.00 96.56 105 CYS A N 1
ATOM 853 C CA . CYS A 1 105 ? 1.361 4.153 1.727 1.00 96.56 105 CYS A CA 1
ATOM 854 C C . CYS A 1 105 ? 2.748 3.775 1.177 1.00 96.56 105 CYS A C 1
ATOM 856 O O . CYS A 1 105 ? 2.892 2.688 0.604 1.00 96.56 105 CYS A O 1
ATOM 858 N N . GLY A 1 106 ? 3.760 4.641 1.319 1.00 94.81 106 GLY A N 1
ATOM 859 C CA . GLY A 1 106 ? 5.094 4.433 0.765 1.00 94.81 106 GLY A CA 1
ATOM 860 C C . GLY A 1 106 ? 5.031 4.139 -0.733 1.00 94.81 106 GLY A C 1
ATOM 861 O O . GLY A 1 106 ? 4.369 4.831 -1.502 1.00 94.81 106 GLY A O 1
ATOM 862 N N . TYR A 1 107 ? 5.649 3.037 -1.156 1.00 94.75 107 TYR A N 1
ATOM 863 C CA . TYR A 1 107 ? 5.607 2.569 -2.550 1.00 94.75 107 TYR A CA 1
ATOM 864 C C . TYR A 1 107 ? 4.321 1.828 -2.950 1.00 94.75 107 TYR A C 1
ATOM 866 O O . TYR A 1 107 ? 4.276 1.199 -4.012 1.00 94.75 107 TYR A O 1
ATOM 874 N N . GLY A 1 108 ? 3.273 1.895 -2.124 1.00 97.50 108 GLY A N 1
ATOM 875 C CA . GLY A 1 108 ? 1.916 1.460 -2.458 1.00 97.50 108 GLY A CA 1
ATOM 876 C C . GLY A 1 108 ? 1.631 -0.030 -2.270 1.00 97.50 108 GLY A C 1
ATOM 877 O O . GLY A 1 108 ? 0.642 -0.526 -2.812 1.00 97.50 108 GLY A O 1
ATOM 878 N N . TYR A 1 109 ? 2.471 -0.763 -1.531 1.00 98.06 109 TYR A N 1
ATOM 879 C CA . TYR A 1 109 ? 2.312 -2.212 -1.348 1.00 98.06 109 TYR A CA 1
ATOM 880 C C . TYR A 1 109 ? 1.014 -2.576 -0.628 1.00 98.06 109 TYR A C 1
ATOM 882 O O . TYR A 1 109 ? 0.223 -3.357 -1.153 1.00 98.06 109 TYR A O 1
ATOM 890 N N . SER A 1 110 ? 0.762 -1.989 0.547 1.00 97.94 110 SER A N 1
ATOM 891 C CA . SER A 1 110 ? -0.469 -2.210 1.314 1.00 97.94 110 SER A CA 1
ATOM 892 C C . SER A 1 110 ? -1.702 -1.794 0.520 1.00 97.94 110 SER A C 1
ATOM 894 O O . SER A 1 110 ? -2.675 -2.543 0.458 1.00 97.94 110 SER A O 1
ATOM 896 N N . THR A 1 111 ? -1.642 -0.649 -0.163 1.00 98.62 111 THR A N 1
ATOM 897 C CA . THR A 1 111 ? -2.740 -0.145 -0.994 1.00 98.62 111 THR A CA 1
ATOM 898 C C . THR A 1 111 ? -3.101 -1.141 -2.102 1.00 98.62 111 THR A C 1
ATOM 900 O O . THR A 1 111 ? -4.271 -1.485 -2.287 1.00 98.62 111 THR A O 1
ATOM 903 N N . LEU A 1 112 ? -2.098 -1.665 -2.815 1.00 98.50 112 LEU A N 1
ATOM 904 C CA . LEU A 1 112 ? -2.297 -2.701 -3.829 1.00 98.50 112 LEU A CA 1
ATOM 905 C C . LEU A 1 112 ? -2.787 -4.017 -3.222 1.00 98.50 112 LEU A C 1
ATOM 907 O O . LEU A 1 112 ? -3.652 -4.668 -3.808 1.00 98.50 112 LEU A O 1
ATOM 911 N N . ALA A 1 113 ? -2.282 -4.398 -2.048 1.00 98.38 113 ALA A N 1
ATOM 912 C CA . ALA A 1 113 ? -2.692 -5.619 -1.368 1.00 98.38 113 ALA A CA 1
ATOM 913 C C . ALA A 1 113 ? -4.179 -5.580 -0.986 1.00 98.38 113 ALA A C 1
ATOM 915 O O . ALA A 1 113 ? -4.901 -6.545 -1.241 1.00 98.38 113 ALA A O 1
ATOM 916 N N . PHE A 1 114 ? -4.672 -4.450 -0.465 1.00 98.62 114 PHE A N 1
ATOM 917 C CA . PHE A 1 114 ? -6.101 -4.255 -0.199 1.00 98.62 114 PHE A CA 1
ATOM 918 C C . PHE A 1 114 ? -6.933 -4.331 -1.480 1.00 98.62 114 PHE A C 1
ATOM 920 O O . PHE A 1 114 ? -7.968 -4.997 -1.496 1.00 98.62 114 PHE A O 1
ATOM 927 N N . ALA A 1 115 ? -6.476 -3.697 -2.565 1.00 98.12 115 ALA A N 1
ATOM 928 C CA . ALA A 1 115 ? -7.165 -3.761 -3.851 1.00 98.12 115 ALA A CA 1
ATOM 929 C C . ALA A 1 115 ? -7.261 -5.204 -4.382 1.00 98.12 115 ALA A C 1
ATOM 931 O O . ALA A 1 115 ? -8.334 -5.618 -4.815 1.00 98.12 115 ALA A O 1
ATOM 932 N N . MET A 1 116 ? -6.178 -5.987 -4.302 1.00 97.88 116 MET A N 1
ATOM 933 C CA . MET A 1 116 ? -6.158 -7.392 -4.734 1.00 97.88 116 MET A CA 1
ATOM 934 C C . MET A 1 116 ? -7.002 -8.303 -3.843 1.00 97.88 116 MET A C 1
ATOM 936 O O . MET A 1 116 ? -7.683 -9.191 -4.356 1.00 97.88 116 MET A O 1
ATOM 940 N N . MET A 1 117 ? -6.999 -8.076 -2.527 1.00 97.56 117 MET A N 1
ATOM 941 C CA . MET A 1 117 ? -7.866 -8.814 -1.609 1.00 97.56 117 MET A CA 1
ATOM 942 C C . MET A 1 117 ? -9.337 -8.586 -1.966 1.00 97.56 117 MET A C 1
ATOM 944 O O . MET A 1 117 ? -10.089 -9.544 -2.136 1.00 97.56 117 MET A O 1
ATOM 948 N N . VAL A 1 118 ? -9.745 -7.325 -2.144 1.00 97.25 118 VAL A N 1
ATOM 949 C CA . VAL A 1 118 ? -11.125 -6.984 -2.518 1.00 97.25 118 VAL A CA 1
ATOM 950 C C . VAL A 1 118 ? -11.493 -7.536 -3.895 1.00 97.25 118 VAL A C 1
ATOM 952 O O . VAL A 1 118 ? -12.580 -8.092 -4.047 1.00 97.25 118 VAL A O 1
ATOM 955 N N . ASP A 1 119 ? -10.591 -7.443 -4.875 1.00 96.06 119 ASP A N 1
ATOM 956 C CA . ASP A 1 119 ? -10.781 -8.014 -6.213 1.00 96.06 119 ASP A CA 1
ATOM 957 C C . ASP A 1 119 ? -11.094 -9.505 -6.157 1.00 96.06 119 ASP A C 1
ATOM 959 O O . ASP A 1 119 ? -12.053 -9.983 -6.772 1.00 96.06 119 ASP A O 1
ATOM 963 N N . ASN A 1 120 ? -10.313 -10.236 -5.366 1.00 95.25 120 ASN A N 1
ATOM 964 C CA . ASN A 1 120 ? -10.512 -11.661 -5.227 1.00 95.25 120 ASN A CA 1
ATOM 965 C C . ASN A 1 120 ? -11.832 -11.990 -4.522 1.00 95.25 120 ASN A C 1
ATOM 967 O O . ASN A 1 120 ? -12.498 -12.937 -4.931 1.00 95.25 120 ASN A O 1
ATOM 971 N N . VAL A 1 121 ? -12.266 -11.208 -3.530 1.00 92.81 121 VAL A N 1
ATOM 972 C CA . VAL A 1 121 ? -13.582 -11.440 -2.913 1.00 92.81 121 VAL A CA 1
ATOM 973 C C . VAL A 1 121 ? -14.720 -11.172 -3.904 1.00 92.81 121 VAL A C 1
ATOM 975 O O . VAL A 1 121 ? -15.609 -12.012 -4.065 1.00 92.81 121 VAL A O 1
ATOM 978 N N . MET A 1 122 ? -14.669 -10.049 -4.628 1.00 92.62 122 MET A N 1
ATOM 979 C CA . MET A 1 122 ? -15.682 -9.677 -5.628 1.00 92.62 122 MET A CA 1
ATOM 980 C C . MET A 1 122 ? -15.802 -10.699 -6.766 1.00 92.62 122 MET A C 1
ATOM 982 O O . MET A 1 122 ? -16.868 -10.846 -7.361 1.00 92.62 122 MET A O 1
ATOM 986 N N . LYS A 1 123 ? -14.732 -11.447 -7.057 1.00 89.25 123 LYS A N 1
ATOM 987 C CA . LYS A 1 123 ? -14.759 -12.545 -8.032 1.00 89.25 123 LYS A CA 1
ATOM 988 C C . LYS A 1 123 ? -15.718 -13.674 -7.634 1.00 89.25 123 LYS A C 1
ATOM 990 O O . LYS A 1 123 ? -16.307 -14.303 -8.514 1.00 89.25 123 LYS A O 1
ATOM 995 N N . TYR A 1 124 ? -15.857 -13.957 -6.338 1.00 86.00 124 TYR A N 1
ATOM 996 C CA . TYR A 1 124 ? -16.676 -15.068 -5.838 1.00 86.00 124 TYR A CA 1
ATOM 997 C C . TYR A 1 124 ? -18.032 -14.620 -5.289 1.00 86.00 124 TYR A C 1
ATOM 999 O O . TYR A 1 124 ? -18.974 -15.414 -5.277 1.00 86.00 124 TYR A O 1
ATOM 1007 N N . GLU A 1 125 ? -18.160 -13.363 -4.870 1.00 85.75 125 GLU A N 1
ATOM 1008 C CA . GLU A 1 125 ? -19.390 -12.829 -4.290 1.00 85.75 125 GLU A CA 1
ATOM 1009 C C . GLU A 1 125 ? -20.090 -11.859 -5.251 1.00 85.75 125 GLU A C 1
ATOM 1011 O O . GLU A 1 125 ? -19.594 -10.783 -5.584 1.00 85.75 125 GLU A O 1
ATOM 1016 N N . LYS A 1 126 ? -21.286 -12.242 -5.708 1.00 81.50 126 LYS A N 1
ATOM 1017 C CA . LYS A 1 126 ? -22.101 -11.421 -6.614 1.00 81.50 126 LYS A CA 1
ATOM 1018 C C . LYS A 1 126 ? -22.830 -10.310 -5.854 1.00 81.50 126 LYS A C 1
ATOM 1020 O O . LYS A 1 126 ? -23.227 -10.492 -4.709 1.00 81.50 126 LYS A O 1
ATOM 1025 N N . GLY A 1 127 ? -23.089 -9.193 -6.537 1.00 83.12 127 GLY A N 1
ATOM 1026 C CA . GLY A 1 127 ? -23.923 -8.102 -6.012 1.00 83.12 127 GLY A CA 1
ATOM 1027 C C . GLY A 1 127 ? -23.219 -7.174 -5.018 1.00 83.12 127 GLY A C 1
ATOM 1028 O O . GLY A 1 127 ? -23.887 -6.445 -4.287 1.00 83.12 127 GLY A O 1
ATOM 1029 N N . MET A 1 128 ? -21.886 -7.199 -4.979 1.00 91.31 128 MET A N 1
ATOM 1030 C CA . MET A 1 128 ? -21.103 -6.249 -4.196 1.00 91.31 128 MET A CA 1
ATOM 1031 C C . MET A 1 128 ? -21.111 -4.857 -4.817 1.00 91.31 128 MET A C 1
ATOM 1033 O O . MET A 1 128 ? -21.186 -4.700 -6.035 1.00 91.31 128 MET A O 1
ATOM 1037 N N . GLY A 1 129 ? -20.994 -3.849 -3.951 1.00 93.19 129 GLY A N 1
ATOM 1038 C CA . GLY A 1 129 ? -20.790 -2.468 -4.367 1.00 93.19 129 GLY A CA 1
ATOM 1039 C C . GLY A 1 129 ? -19.424 -2.228 -5.020 1.00 93.19 129 GLY A C 1
ATOM 1040 O O . GLY A 1 129 ? -18.674 -3.154 -5.318 1.00 93.19 129 GLY A O 1
ATOM 1041 N N . LYS A 1 130 ? -19.080 -0.955 -5.228 1.00 96.75 130 LYS A N 1
ATOM 1042 C CA . LYS A 1 130 ? -17.777 -0.558 -5.788 1.00 96.75 130 LYS A CA 1
ATOM 1043 C C . LYS A 1 130 ? -16.782 -0.273 -4.677 1.00 96.75 130 LYS A C 1
ATOM 1045 O O . LYS A 1 130 ? -17.171 0.187 -3.607 1.00 96.75 130 LYS A O 1
ATOM 1050 N N . PHE A 1 131 ? -15.506 -0.480 -4.953 1.00 98.00 131 PHE A N 1
ATOM 1051 C CA . PHE A 1 131 ? -14.420 -0.165 -4.042 1.00 98.00 131 PHE A CA 1
ATOM 1052 C C . PHE A 1 131 ? -13.546 0.931 -4.641 1.00 98.00 131 PHE A C 1
ATOM 1054 O O . PHE A 1 131 ? -13.091 0.823 -5.776 1.00 98.00 131 PHE A O 1
ATOM 1061 N N . GLU A 1 132 ? -13.321 1.998 -3.888 1.00 98.38 132 GLU A N 1
ATOM 1062 C CA . GLU A 1 132 ? -12.365 3.037 -4.246 1.00 98.38 132 GLU A CA 1
ATOM 1063 C C . GLU A 1 132 ? -11.315 3.122 -3.144 1.00 98.38 132 GLU A C 1
ATOM 1065 O O . GLU A 1 132 ? -11.651 3.385 -1.989 1.00 98.38 132 GLU A O 1
ATOM 1070 N N . ILE A 1 133 ? -10.051 2.912 -3.497 1.00 98.50 133 ILE A N 1
ATOM 1071 C CA . ILE A 1 133 ? -8.925 3.011 -2.575 1.00 98.50 133 ILE A CA 1
ATOM 1072 C C . ILE A 1 133 ? -7.918 4.056 -3.058 1.00 98.50 133 ILE A C 1
ATOM 1074 O O . ILE A 1 133 ? -7.590 4.125 -4.246 1.00 98.50 133 ILE A O 1
ATOM 1078 N N . MET A 1 134 ? -7.448 4.880 -2.123 1.00 98.25 134 MET A N 1
ATOM 1079 C CA . MET A 1 134 ? -6.418 5.890 -2.343 1.00 98.25 134 MET A CA 1
ATOM 1080 C C . MET A 1 134 ? -5.218 5.611 -1.439 1.00 98.25 134 MET A C 1
ATOM 1082 O O . MET A 1 134 ? -5.369 5.605 -0.218 1.00 98.25 134 MET A O 1
ATOM 1086 N N . GLY A 1 135 ? -4.042 5.415 -2.031 1.00 98.38 135 GLY A N 1
ATOM 1087 C CA . GLY A 1 135 ? -2.774 5.501 -1.309 1.00 98.38 135 GLY A CA 1
ATOM 1088 C C . GLY A 1 135 ? -2.367 6.966 -1.166 1.00 98.38 135 GLY A C 1
ATOM 1089 O O . GLY A 1 135 ? -2.347 7.705 -2.154 1.00 98.38 135 GLY A O 1
ATOM 1090 N N . ALA A 1 136 ? -2.088 7.401 0.055 1.00 97.25 136 ALA A N 1
ATOM 1091 C CA . ALA A 1 136 ? -1.689 8.764 0.363 1.00 97.25 136 ALA A CA 1
ATOM 1092 C C . ALA A 1 136 ? -0.362 8.777 1.119 1.00 97.25 136 ALA A C 1
ATOM 1094 O O . ALA A 1 136 ? -0.152 7.987 2.038 1.00 97.25 136 ALA A O 1
ATOM 1095 N N . ASP A 1 137 ? 0.523 9.687 0.739 1.00 95.25 137 ASP A N 1
ATOM 1096 C CA . ASP A 1 137 ? 1.826 9.876 1.371 1.00 95.25 137 ASP A CA 1
ATOM 1097 C C . ASP A 1 137 ? 2.252 11.345 1.274 1.00 95.25 137 ASP A C 1
ATOM 1099 O O . ASP A 1 137 ? 1.733 12.089 0.438 1.00 95.25 137 ASP A O 1
ATOM 1103 N N . VAL A 1 138 ? 3.172 11.778 2.131 1.00 89.94 138 VAL A N 1
ATOM 1104 C CA . VAL A 1 138 ? 3.716 13.144 2.108 1.00 89.94 138 VAL A CA 1
ATOM 1105 C C . VAL A 1 138 ? 4.841 13.285 1.085 1.00 89.94 138 VAL A C 1
ATOM 1107 O O . VAL A 1 138 ? 5.058 14.377 0.559 1.00 89.94 138 VAL A O 1
ATOM 1110 N N . TYR A 1 139 ? 5.515 12.181 0.750 1.00 87.44 139 TYR A N 1
ATOM 1111 C CA . TYR A 1 139 ? 6.650 12.175 -0.165 1.00 87.44 139 TYR A CA 1
ATOM 1112 C C . TYR A 1 139 ? 6.203 11.967 -1.623 1.00 87.44 139 TYR A C 1
ATOM 1114 O O . TYR A 1 139 ? 5.545 10.987 -1.981 1.00 87.44 139 TYR A O 1
ATOM 1122 N N . GLN A 1 140 ? 6.549 12.918 -2.494 1.00 86.00 140 GLN A N 1
ATOM 1123 C CA . GLN A 1 140 ? 6.151 12.914 -3.909 1.00 86.00 140 GLN A CA 1
ATOM 1124 C C . GLN A 1 140 ? 6.766 11.748 -4.694 1.00 86.00 140 GLN A C 1
ATOM 1126 O O . GLN A 1 140 ? 6.092 11.131 -5.517 1.00 86.00 140 GLN A O 1
ATOM 1131 N N . ASP A 1 141 ? 8.027 11.429 -4.436 1.00 82.56 141 ASP A N 1
ATOM 1132 C CA . ASP A 1 141 ? 8.752 10.310 -5.038 1.00 82.56 141 ASP A CA 1
ATOM 1133 C C . ASP A 1 141 ? 8.159 8.948 -4.637 1.00 82.56 141 ASP A C 1
ATOM 1135 O O . ASP A 1 141 ? 8.045 8.051 -5.479 1.00 82.56 141 ASP A O 1
ATOM 1139 N N . PHE A 1 142 ? 7.676 8.812 -3.396 1.00 91.69 142 PHE A N 1
ATOM 1140 C CA . PHE A 1 142 ? 6.938 7.628 -2.946 1.00 91.69 142 PHE A CA 1
ATOM 1141 C C . PHE A 1 142 ? 5.662 7.431 -3.760 1.00 91.69 142 PHE A C 1
ATOM 1143 O O . PHE A 1 142 ? 5.421 6.340 -4.284 1.00 91.69 142 PHE A O 1
ATOM 1150 N N . ILE A 1 143 ? 4.896 8.505 -3.959 1.00 93.88 143 ILE A N 1
ATOM 1151 C CA . ILE A 1 143 ? 3.676 8.483 -4.772 1.00 93.88 143 ILE A CA 1
ATOM 1152 C C . ILE A 1 143 ? 3.972 8.186 -6.244 1.00 93.88 143 ILE A C 1
ATOM 1154 O O . ILE A 1 143 ? 3.269 7.379 -6.853 1.00 93.88 143 ILE A O 1
ATOM 1158 N N . GLU A 1 144 ? 5.021 8.767 -6.828 1.00 86.69 144 GLU A N 1
ATOM 1159 C CA . GLU A 1 144 ? 5.435 8.449 -8.202 1.00 86.69 144 GLU A CA 1
ATOM 1160 C C . GLU A 1 144 ? 5.780 6.965 -8.361 1.00 86.69 144 GLU A C 1
ATOM 1162 O O . GLU A 1 144 ? 5.300 6.302 -9.288 1.00 86.69 144 GLU A O 1
ATOM 1167 N N . LYS A 1 145 ? 6.556 6.416 -7.421 1.00 88.88 145 LYS A N 1
ATOM 1168 C CA . LYS A 1 145 ? 6.915 4.998 -7.402 1.00 88.88 145 LYS A CA 1
ATOM 1169 C C . LYS A 1 145 ? 5.693 4.099 -7.196 1.00 88.88 145 LYS A C 1
ATOM 1171 O O . LYS A 1 145 ? 5.564 3.082 -7.881 1.00 88.88 145 LYS A O 1
ATOM 1176 N N . ALA A 1 146 ? 4.763 4.485 -6.325 1.00 95.19 146 ALA A N 1
ATOM 1177 C CA . ALA A 1 146 ? 3.509 3.770 -6.112 1.00 95.19 146 ALA A CA 1
ATOM 1178 C C . ALA A 1 146 ? 2.637 3.742 -7.378 1.00 95.19 146 ALA A C 1
ATOM 1180 O O . ALA A 1 146 ? 2.093 2.693 -7.729 1.00 95.19 146 ALA A O 1
ATOM 1181 N N . ILE A 1 147 ? 2.571 4.849 -8.129 1.00 92.94 147 ILE A N 1
ATOM 1182 C CA . ILE A 1 147 ? 1.881 4.906 -9.427 1.00 92.94 147 ILE A CA 1
ATOM 1183 C C . ILE A 1 147 ? 2.525 3.933 -10.420 1.00 92.94 147 ILE A C 1
ATOM 1185 O O . ILE A 1 147 ? 1.802 3.158 -11.050 1.00 92.94 147 ILE A O 1
ATOM 1189 N N . MET A 1 148 ? 3.855 3.917 -10.536 1.00 88.69 148 MET A N 1
ATOM 1190 C CA . MET A 1 148 ? 4.566 2.974 -11.413 1.00 88.69 148 MET A CA 1
ATOM 1191 C C . MET A 1 148 ? 4.290 1.517 -11.021 1.00 88.69 148 MET A C 1
ATOM 1193 O O . MET A 1 148 ? 3.901 0.706 -11.863 1.00 88.69 148 MET A O 1
ATOM 1197 N N . ASN A 1 149 ? 4.400 1.190 -9.731 1.00 92.31 149 ASN A N 1
ATOM 1198 C CA . ASN A 1 149 ? 4.084 -0.145 -9.225 1.00 92.31 149 ASN A CA 1
ATOM 1199 C C . ASN A 1 149 ? 2.623 -0.512 -9.526 1.00 92.31 149 ASN A C 1
ATOM 1201 O O . ASN A 1 149 ? 2.337 -1.613 -9.995 1.00 92.31 149 ASN A O 1
ATOM 1205 N N . SER A 1 150 ? 1.687 0.423 -9.363 1.00 94.25 150 SER A N 1
ATOM 1206 C CA . SER A 1 150 ? 0.277 0.176 -9.666 1.00 94.25 150 SER A CA 1
ATOM 1207 C C . SER A 1 150 ? 0.021 -0.162 -11.131 1.00 94.25 150 SER A C 1
ATOM 1209 O O . SER A 1 150 ? -0.835 -0.995 -11.421 1.00 94.25 150 SER A O 1
ATOM 1211 N N . GLN A 1 151 ? 0.780 0.429 -12.057 1.00 91.00 151 GLN A N 1
ATOM 1212 C CA . GLN A 1 151 ? 0.698 0.116 -13.482 1.00 91.00 151 GLN A CA 1
ATOM 1213 C C . GLN A 1 151 ? 1.216 -1.299 -13.759 1.00 91.00 151 GLN A C 1
ATOM 1215 O O . GLN A 1 151 ? 0.537 -2.061 -14.450 1.00 91.00 151 GLN A O 1
ATOM 1220 N N . ASN A 1 152 ? 2.342 -1.681 -13.146 1.00 90.12 152 ASN A N 1
ATOM 1221 C CA . ASN A 1 152 ? 2.924 -3.025 -13.260 1.00 90.12 152 ASN A CA 1
ATOM 1222 C C . ASN A 1 152 ? 1.968 -4.114 -12.750 1.00 90.12 152 ASN A C 1
ATOM 1224 O O . ASN A 1 152 ? 1.837 -5.181 -13.353 1.00 90.12 152 ASN A O 1
ATOM 1228 N N . TYR A 1 153 ? 1.251 -3.826 -11.663 1.00 94.56 153 TYR A N 1
ATOM 1229 C CA . TYR A 1 153 ? 0.334 -4.767 -11.023 1.00 94.56 153 TYR A CA 1
ATOM 1230 C C . TYR A 1 153 ? -1.120 -4.646 -11.486 1.00 94.56 153 TYR A C 1
ATOM 1232 O O . TYR A 1 153 ? -1.947 -5.484 -11.121 1.00 94.56 153 TYR A O 1
ATOM 1240 N N . ARG A 1 154 ? -1.449 -3.674 -12.346 1.00 90.19 154 ARG A N 1
ATOM 1241 C CA . ARG A 1 154 ? -2.825 -3.413 -12.798 1.00 90.19 154 ARG A CA 1
ATOM 1242 C C . ARG A 1 154 ? -3.489 -4.647 -13.404 1.00 90.19 154 ARG A C 1
ATOM 1244 O O . ARG A 1 154 ? -4.651 -4.922 -13.124 1.00 90.19 154 ARG A O 1
ATOM 1251 N N . GLY A 1 155 ? -2.744 -5.417 -14.199 1.00 90.88 155 GLY A N 1
ATOM 1252 C CA . GLY A 1 155 ? -3.238 -6.640 -14.842 1.00 90.88 155 GLY A CA 1
ATOM 1253 C C . GLY A 1 155 ? -3.565 -7.789 -13.879 1.00 90.88 155 GLY A C 1
ATOM 1254 O O . GLY A 1 155 ? -4.107 -8.801 -14.313 1.00 90.88 155 GLY A O 1
ATOM 1255 N N . LYS A 1 156 ? -3.232 -7.661 -12.588 1.00 94.12 156 LYS A N 1
ATOM 1256 C CA . LYS A 1 156 ? -3.580 -8.634 -11.542 1.00 94.12 156 LYS A CA 1
ATOM 1257 C C . LYS A 1 156 ? -4.923 -8.338 -10.870 1.00 94.12 156 LYS A C 1
ATOM 1259 O O . LYS A 1 156 ? -5.434 -9.215 -10.189 1.00 94.12 156 LYS A O 1
ATOM 1264 N N . ILE A 1 157 ? -5.485 -7.145 -11.081 1.00 93.69 157 ILE A N 1
ATOM 1265 C CA . ILE A 1 157 ? -6.824 -6.761 -10.623 1.00 93.69 157 ILE A CA 1
ATOM 1266 C C . ILE A 1 157 ? -7.787 -6.967 -11.795 1.00 93.69 157 ILE A C 1
ATOM 1268 O O . ILE A 1 157 ? -7.682 -6.279 -12.817 1.00 93.69 157 ILE A O 1
ATOM 1272 N N . VAL A 1 158 ? -8.703 -7.927 -11.668 1.00 90.75 158 VAL A N 1
ATOM 1273 C CA . VAL A 1 158 ? -9.624 -8.338 -12.742 1.00 90.75 158 V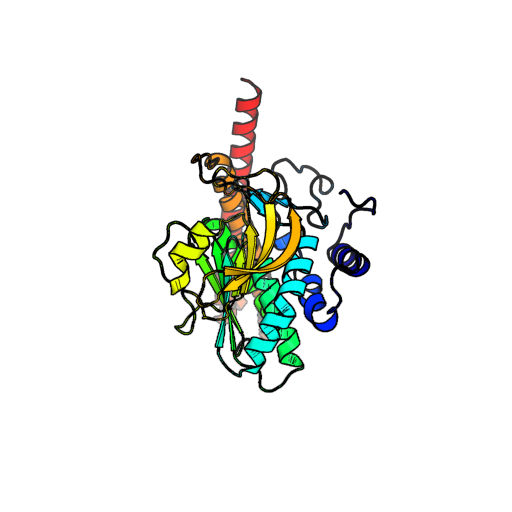AL A CA 1
ATOM 1274 C C . VAL A 1 158 ? -10.836 -7.406 -12.823 1.00 90.75 158 VAL A C 1
ATOM 1276 O O . VAL A 1 158 ? -11.230 -6.996 -13.914 1.00 90.75 158 VAL A O 1
ATOM 1279 N N . ASN A 1 159 ? -11.406 -7.007 -11.686 1.00 90.44 159 ASN A N 1
ATOM 1280 C CA . ASN A 1 159 ? -12.627 -6.204 -11.594 1.00 90.44 159 ASN A CA 1
ATOM 1281 C C . ASN A 1 159 ? -12.348 -4.689 -11.667 1.00 90.44 159 ASN A C 1
ATOM 1283 O O . ASN A 1 159 ? -12.841 -3.915 -10.845 1.00 90.44 159 ASN A O 1
ATOM 1287 N N . GLN A 1 160 ? -11.580 -4.230 -12.662 1.00 88.44 160 GLN A N 1
ATOM 1288 C CA . GLN A 1 160 ? -11.163 -2.816 -12.784 1.00 88.44 160 GLN A CA 1
ATOM 1289 C C . GLN A 1 160 ? -12.326 -1.821 -12.964 1.00 88.44 160 GLN A C 1
ATOM 1291 O O . GLN A 1 160 ? -12.157 -0.621 -12.759 1.00 88.44 160 GLN A O 1
ATOM 1296 N N . GLU A 1 161 ? -13.515 -2.289 -13.350 1.00 89.81 161 GLU A N 1
ATOM 1297 C CA . GLU A 1 161 ? -14.720 -1.452 -13.419 1.00 89.81 161 GLU A CA 1
ATOM 1298 C C . GLU A 1 161 ? -15.349 -1.193 -12.039 1.00 89.81 161 GLU A C 1
ATOM 1300 O O . GLU A 1 161 ? -15.987 -0.153 -11.824 1.00 89.81 161 GLU A O 1
ATOM 1305 N N . SER A 1 162 ? -15.148 -2.128 -11.107 1.00 94.12 162 SER A N 1
ATOM 1306 C CA . SER A 1 162 ? -15.665 -2.085 -9.736 1.00 94.12 162 SER A CA 1
ATOM 1307 C C . SER A 1 162 ? -14.630 -1.600 -8.729 1.00 94.12 162 SER A C 1
ATOM 1309 O O . SER A 1 162 ? -15.017 -1.170 -7.644 1.00 94.12 162 SER A O 1
ATOM 1311 N N . ILE A 1 163 ? -13.342 -1.634 -9.085 1.00 96.44 163 ILE A N 1
ATOM 1312 C CA . ILE A 1 163 ? -12.224 -1.232 -8.229 1.00 96.44 163 ILE A CA 1
ATOM 1313 C C . ILE A 1 163 ? -11.503 -0.036 -8.842 1.00 96.44 163 ILE A C 1
ATOM 1315 O O . ILE A 1 163 ? -10.881 -0.129 -9.899 1.00 96.44 163 ILE A O 1
ATOM 1319 N N . TYR A 1 164 ? -11.557 1.090 -8.141 1.00 97.25 164 TYR A N 1
ATOM 1320 C CA . TYR A 1 164 ? -10.719 2.249 -8.409 1.00 97.25 164 TYR A CA 1
ATOM 1321 C C . TYR A 1 164 ? -9.524 2.251 -7.458 1.00 97.25 164 TYR A C 1
ATOM 1323 O O . TYR A 1 164 ? -9.694 2.150 -6.245 1.00 97.25 164 TYR A O 1
ATOM 1331 N N . LEU A 1 165 ? -8.332 2.413 -8.025 1.00 97.19 165 LEU A N 1
ATOM 1332 C CA . LEU A 1 165 ? -7.072 2.553 -7.310 1.00 97.19 165 LEU A CA 1
ATOM 1333 C C . LEU A 1 165 ? -6.421 3.869 -7.736 1.00 97.19 165 LEU A C 1
ATOM 1335 O O . LEU A 1 165 ? -6.206 4.088 -8.932 1.00 97.19 165 LEU A O 1
ATOM 1339 N N . GLY A 1 166 ? -6.113 4.724 -6.766 1.00 96.88 166 GLY A N 1
ATOM 1340 C CA . GLY A 1 166 ? -5.401 5.980 -6.975 1.00 96.88 166 GLY A CA 1
ATOM 1341 C C . GLY A 1 166 ? -4.271 6.174 -5.969 1.00 96.88 166 GLY A C 1
ATOM 1342 O O . GLY A 1 166 ? -4.241 5.525 -4.925 1.00 96.88 166 GLY A O 1
ATOM 1343 N N . PHE A 1 167 ? -3.368 7.097 -6.294 1.00 97.75 167 PHE A N 1
ATOM 1344 C CA . PHE A 1 167 ? -2.305 7.556 -5.406 1.00 97.75 167 PHE A CA 1
ATOM 1345 C C . PHE A 1 167 ? -2.217 9.079 -5.454 1.00 97.75 167 PHE A C 1
ATOM 1347 O O . PHE A 1 167 ? -2.414 9.678 -6.517 1.00 97.75 167 PHE A O 1
ATOM 1354 N N . GLN A 1 168 ? -1.948 9.710 -4.315 1.00 95.75 168 GLN A N 1
ATOM 1355 C CA . GLN A 1 168 ? -1.902 11.164 -4.206 1.00 95.75 168 GLN A CA 1
ATOM 1356 C C . GLN A 1 168 ? -0.947 11.605 -3.095 1.00 95.75 168 GLN A C 1
ATOM 1358 O O . GLN A 1 168 ? -0.956 11.035 -2.010 1.00 95.75 168 GLN A O 1
ATOM 1363 N N . VAL A 1 169 ? -0.204 12.690 -3.335 1.00 92.69 169 VAL A N 1
ATOM 1364 C CA . VAL A 1 169 ? 0.489 13.388 -2.248 1.00 92.69 169 VAL A CA 1
ATOM 1365 C C . VAL A 1 169 ? -0.538 14.068 -1.352 1.00 92.69 169 VAL A C 1
ATOM 1367 O O . VAL A 1 169 ? -1.307 14.923 -1.805 1.00 92.69 169 VAL A O 1
ATOM 1370 N N . ASN A 1 170 ? -0.590 13.656 -0.092 1.00 93.31 170 ASN A N 1
ATOM 1371 C CA . ASN A 1 170 ? -1.506 14.203 0.893 1.00 93.31 170 ASN A CA 1
ATOM 1372 C C . ASN A 1 170 ? -0.959 13.994 2.303 1.00 93.31 170 ASN A C 1
ATOM 1374 O O . ASN A 1 170 ? -0.723 12.869 2.735 1.00 93.31 170 ASN A O 1
ATOM 1378 N N . ASP A 1 171 ? -0.844 15.097 3.031 1.00 89.62 171 ASP A N 1
ATOM 1379 C CA . ASP A 1 171 ? -0.542 15.080 4.451 1.00 89.62 171 ASP A CA 1
ATOM 1380 C C . ASP A 1 171 ? -1.832 14.982 5.270 1.00 89.62 171 ASP A C 1
ATOM 1382 O O . ASP A 1 171 ? -2.629 15.924 5.318 1.00 89.62 171 ASP A O 1
ATOM 1386 N N . TYR A 1 172 ? -2.031 13.855 5.953 1.00 88.38 172 TYR A N 1
ATOM 1387 C CA . TYR A 1 172 ? -3.198 13.680 6.811 1.00 88.38 172 TYR A CA 1
ATOM 1388 C C . TYR A 1 172 ? -3.283 14.716 7.935 1.00 88.38 172 TYR A C 1
ATOM 1390 O O . TYR A 1 172 ? -4.394 15.042 8.322 1.00 88.38 172 TYR A O 1
ATOM 1398 N N . LEU A 1 173 ? -2.184 15.253 8.465 1.00 82.12 173 LEU A N 1
ATOM 1399 C CA . LEU A 1 173 ? -2.232 16.228 9.560 1.00 82.12 173 LEU A CA 1
ATOM 1400 C C . LEU A 1 173 ? -2.422 17.646 9.021 1.00 82.12 173 LEU A C 1
ATOM 1402 O O . LEU A 1 173 ? -3.360 18.329 9.425 1.00 82.12 173 LEU A O 1
ATOM 1406 N N . GLU A 1 174 ? -1.633 18.052 8.031 1.00 80.25 174 GLU A N 1
ATOM 1407 C CA . GLU A 1 174 ? -1.599 19.454 7.593 1.00 80.25 174 GLU A CA 1
ATOM 1408 C C . GLU A 1 174 ? -2.514 19.762 6.406 1.00 80.25 174 GLU A C 1
ATOM 1410 O O . GLU A 1 174 ? -2.958 20.894 6.226 1.00 80.25 174 GLU A O 1
ATOM 1415 N N . SER A 1 175 ? -2.825 18.772 5.567 1.00 75.06 175 SER A N 1
ATOM 1416 C CA . SER A 1 175 ? -3.476 19.061 4.294 1.00 75.06 175 SER A CA 1
ATOM 1417 C C . SER A 1 175 ? -4.970 19.336 4.447 1.00 75.06 175 SER A C 1
ATOM 1419 O O . SER A 1 175 ? -5.726 18.525 4.992 1.00 75.06 175 SER A O 1
ATOM 1421 N N . GLU A 1 176 ? -5.410 20.446 3.856 1.00 76.56 176 GLU A N 1
ATOM 1422 C CA . GLU A 1 176 ? -6.814 20.698 3.512 1.00 76.56 176 GLU A CA 1
ATOM 1423 C C . GLU A 1 176 ? -7.190 20.113 2.139 1.00 76.56 176 GLU A C 1
ATOM 1425 O O . GLU A 1 176 ? -8.352 20.167 1.721 1.00 76.56 176 GLU A O 1
ATOM 1430 N N . GLN A 1 177 ? -6.218 19.561 1.396 1.00 74.25 177 GLN A N 1
ATOM 1431 C CA . GLN A 1 177 ? -6.487 19.023 0.070 1.00 74.25 177 GLN A CA 1
ATOM 1432 C C . GLN A 1 177 ? -7.425 17.825 0.166 1.00 74.25 177 GLN A C 1
ATOM 1434 O O . GLN A 1 177 ? -7.158 16.834 0.847 1.00 74.25 177 GLN A O 1
ATOM 1439 N N . LYS A 1 178 ? -8.513 17.894 -0.601 1.00 83.81 178 LYS A N 1
ATOM 1440 C CA . LYS A 1 178 ? -9.433 16.772 -0.757 1.00 83.81 178 LYS A CA 1
ATOM 1441 C C . LYS A 1 178 ? -8.762 15.657 -1.554 1.00 83.81 178 LYS A C 1
ATOM 1443 O O . LYS A 1 178 ? -8.160 15.902 -2.604 1.00 83.81 178 LYS A O 1
ATOM 1448 N N . LEU A 1 179 ? -8.921 14.428 -1.076 1.00 90.12 179 LEU A N 1
ATOM 1449 C CA . LEU A 1 179 ? -8.509 13.238 -1.810 1.00 90.12 179 LEU A CA 1
ATOM 1450 C C . LEU A 1 179 ? -9.341 13.081 -3.086 1.00 90.12 179 LEU A C 1
ATOM 1452 O O . LEU A 1 179 ? -10.566 13.242 -3.082 1.00 90.12 179 LEU A O 1
ATOM 1456 N N . LYS A 1 180 ? -8.670 12.746 -4.187 1.00 90.75 180 LYS A N 1
ATOM 1457 C CA . LYS A 1 180 ? -9.266 12.640 -5.526 1.00 90.75 180 LYS A CA 1
ATOM 1458 C C . LYS A 1 180 ? -9.852 11.250 -5.789 1.00 90.75 180 LYS A C 1
ATOM 1460 O O . LYS A 1 180 ? -9.409 10.515 -6.672 1.00 90.75 180 LYS A O 1
ATOM 1465 N N . PHE A 1 181 ? -10.861 10.891 -5.004 1.00 92.44 181 PHE A N 1
ATOM 1466 C CA . PHE A 1 181 ? -11.716 9.740 -5.290 1.00 92.44 181 PHE A CA 1
ATOM 1467 C C . PHE A 1 181 ? -12.502 9.935 -6.594 1.00 92.44 181 PHE A C 1
ATOM 1469 O O . PHE A 1 181 ? -12.774 11.068 -7.003 1.00 92.44 181 PHE A O 1
ATOM 1476 N N . LYS A 1 182 ? -12.899 8.832 -7.245 1.00 89.25 182 LYS A N 1
ATOM 1477 C CA . LYS A 1 182 ? -13.717 8.887 -8.469 1.00 89.25 182 LYS A CA 1
ATOM 1478 C C . LYS A 1 182 ? -15.125 9.382 -8.152 1.00 89.25 182 LYS A C 1
ATOM 1480 O O . LYS A 1 182 ? -15.746 10.054 -8.975 1.00 89.25 182 LYS A O 1
ATOM 1485 N N . THR A 1 183 ? -15.620 9.081 -6.955 1.00 90.44 183 THR A N 1
ATOM 1486 C CA . THR A 1 183 ? -16.903 9.579 -6.461 1.00 90.44 183 THR A CA 1
ATOM 1487 C C . THR A 1 183 ? -16.745 10.318 -5.135 1.00 90.44 183 THR A C 1
ATOM 1489 O O . THR A 1 183 ? -15.953 9.940 -4.276 1.00 90.44 183 THR A O 1
ATOM 1492 N N . GLN A 1 184 ? -17.543 11.368 -4.941 1.00 90.44 184 GLN A N 1
ATOM 1493 C CA . GLN A 1 184 ? -17.554 12.152 -3.704 1.00 90.44 184 GLN A CA 1
ATOM 1494 C C . GLN A 1 184 ? -18.330 11.436 -2.591 1.00 90.44 184 GLN A C 1
ATOM 1496 O O . GLN A 1 184 ? -19.360 10.804 -2.842 1.00 90.44 184 GLN A O 1
ATOM 1501 N N . GLY A 1 185 ? -17.862 11.570 -1.353 1.00 92.81 185 GLY A N 1
ATOM 1502 C CA . GLY A 1 185 ? -18.553 11.089 -0.160 1.00 92.81 185 GLY A CA 1
ATOM 1503 C C . GLY A 1 185 ? -17.598 10.844 1.008 1.00 92.81 185 GLY A C 1
ATOM 1504 O O . GLY A 1 185 ? -16.393 11.046 0.859 1.00 92.81 185 GLY A O 1
ATOM 1505 N N . PRO A 1 186 ? -18.131 10.420 2.164 1.00 95.56 186 PRO A N 1
ATOM 1506 C CA . PRO A 1 186 ? -17.320 10.166 3.345 1.00 95.56 186 PRO A CA 1
ATOM 1507 C C . PRO A 1 186 ? -16.394 8.960 3.147 1.00 95.56 186 PRO A C 1
ATOM 1509 O O . PRO A 1 186 ? -16.677 8.067 2.338 1.00 95.56 186 PRO A O 1
ATOM 1512 N N . ILE A 1 187 ? -15.304 8.944 3.914 1.00 97.19 187 ILE A N 1
ATOM 1513 C CA . ILE A 1 187 ? -14.341 7.843 3.974 1.00 97.19 187 ILE A CA 1
ATOM 1514 C C . ILE A 1 187 ? -14.870 6.778 4.931 1.00 97.19 187 ILE A C 1
ATOM 1516 O O . ILE A 1 187 ? -15.268 7.068 6.060 1.00 97.19 187 ILE A O 1
ATOM 1520 N N . ASP A 1 188 ? -14.881 5.532 4.477 1.00 98.25 188 ASP A N 1
ATOM 1521 C CA . ASP A 1 188 ? -15.408 4.407 5.239 1.00 98.25 188 ASP A CA 1
ATOM 1522 C C . ASP A 1 188 ? -14.339 3.653 6.014 1.00 98.25 188 ASP A C 1
ATOM 1524 O O . ASP A 1 188 ? -14.653 3.011 7.020 1.00 98.25 188 ASP A O 1
ATOM 1528 N N . ILE A 1 189 ? -13.112 3.658 5.494 1.00 98.56 189 ILE A N 1
ATOM 1529 C CA . ILE A 1 189 ? -11.987 2.917 6.046 1.00 98.56 189 ILE A CA 1
ATOM 1530 C C . ILE A 1 189 ? -10.723 3.758 5.925 1.00 98.56 189 ILE A C 1
ATOM 1532 O O . ILE A 1 189 ? -10.431 4.293 4.856 1.00 98.56 189 ILE A O 1
ATOM 1536 N N . MET A 1 190 ? -9.963 3.843 7.008 1.00 98.25 190 MET A N 1
ATOM 1537 C CA . MET A 1 190 ? -8.611 4.386 7.006 1.00 98.25 190 MET A CA 1
ATOM 1538 C C . MET A 1 190 ? -7.640 3.345 7.550 1.00 98.25 190 MET A C 1
ATOM 1540 O O . MET A 1 190 ? -7.901 2.733 8.584 1.00 98.25 190 MET A O 1
ATOM 1544 N N . ASN A 1 191 ? -6.523 3.168 6.859 1.00 98.06 191 ASN A N 1
ATOM 1545 C CA . ASN A 1 191 ? -5.352 2.467 7.362 1.00 98.06 191 ASN A CA 1
ATOM 1546 C C . ASN A 1 191 ? -4.207 3.474 7.502 1.00 98.06 191 ASN A C 1
ATOM 1548 O O . ASN A 1 191 ? -4.034 4.318 6.626 1.00 98.06 191 ASN A O 1
ATOM 1552 N N . PHE A 1 192 ? -3.447 3.384 8.590 1.00 96.38 192 PHE A N 1
ATOM 1553 C CA . PHE A 1 192 ? -2.272 4.216 8.832 1.00 96.38 192 PHE A CA 1
ATOM 1554 C C . PHE A 1 192 ? -1.018 3.343 8.904 1.00 96.38 192 PHE A C 1
ATOM 1556 O O . PHE A 1 192 ? -0.923 2.443 9.742 1.00 96.38 192 PHE A O 1
ATOM 1563 N N . GLY A 1 193 ? -0.050 3.639 8.037 1.00 93.81 193 GLY A N 1
ATOM 1564 C CA . GLY A 1 193 ? 1.301 3.073 8.037 1.00 93.81 193 GLY A CA 1
ATOM 1565 C C . GLY A 1 193 ? 2.272 3.774 8.996 1.00 93.81 193 GLY A C 1
ATOM 1566 O O . GLY A 1 193 ? 3.448 3.430 9.022 1.00 93.81 193 GLY A O 1
ATOM 1567 N N . PHE A 1 194 ? 1.797 4.744 9.780 1.00 90.44 194 PHE A N 1
ATOM 1568 C CA . PHE A 1 194 ? 2.574 5.516 10.750 1.00 90.44 194 PHE A CA 1
ATOM 1569 C C . PHE A 1 194 ? 1.746 5.799 12.007 1.00 90.44 194 PHE A C 1
ATOM 1571 O O . PHE A 1 194 ? 0.522 5.665 12.007 1.00 90.44 194 PHE A O 1
ATOM 1578 N N . GLU A 1 195 ? 2.418 6.192 13.084 1.00 88.75 195 GLU A N 1
ATOM 1579 C CA . GLU A 1 195 ? 1.782 6.558 14.350 1.00 88.75 195 GLU A CA 1
ATOM 1580 C C . GLU A 1 195 ? 0.842 7.771 14.231 1.00 88.75 195 GLU A C 1
ATOM 1582 O O . GLU A 1 195 ? 1.190 8.797 13.652 1.00 88.75 195 GLU A O 1
ATOM 1587 N N . THR A 1 196 ? -0.329 7.700 14.867 1.00 88.69 196 THR A N 1
ATOM 1588 C CA . THR A 1 196 ? -1.235 8.846 15.016 1.00 88.69 196 THR A CA 1
ATOM 1589 C C . THR A 1 196 ? -1.827 8.927 16.428 1.00 88.69 196 THR A C 1
ATOM 1591 O O . THR A 1 196 ? -1.631 8.036 17.258 1.00 88.69 196 THR A O 1
ATOM 1594 N N . SER A 1 197 ? -2.556 10.005 16.718 1.00 88.62 197 SER A N 1
ATOM 1595 C CA . SER A 1 197 ? -3.232 10.229 18.000 1.00 88.62 197 SER A CA 1
ATOM 1596 C C . SER A 1 197 ? -4.748 10.300 17.822 1.00 88.62 197 SER A C 1
ATOM 1598 O O . SER A 1 197 ? -5.257 10.636 16.751 1.00 88.62 197 SER A O 1
ATOM 1600 N N . LEU A 1 198 ? -5.496 10.012 18.891 1.00 90.44 198 LEU A N 1
ATOM 1601 C CA . LEU A 1 198 ? -6.956 10.165 18.875 1.00 90.44 198 LEU A CA 1
ATOM 1602 C C . LEU A 1 198 ? -7.378 11.618 18.615 1.00 90.44 198 LEU A C 1
ATOM 1604 O O . LEU A 1 198 ? -8.374 11.844 17.936 1.00 90.44 198 LEU A O 1
ATOM 1608 N N . GLU A 1 199 ? -6.607 12.591 19.099 1.00 89.12 199 GLU A N 1
ATOM 1609 C CA . GLU A 1 199 ? -6.847 14.013 18.842 1.00 89.12 199 GLU A CA 1
ATOM 1610 C C . GLU A 1 199 ? -6.708 14.347 17.349 1.00 89.12 199 GLU A C 1
ATOM 1612 O O . GLU A 1 199 ? -7.606 14.952 16.760 1.00 89.12 199 GLU A O 1
ATOM 1617 N N . ALA A 1 200 ? -5.636 13.879 16.701 1.00 88.81 200 ALA A N 1
ATOM 1618 C CA . ALA A 1 200 ? -5.436 14.066 15.266 1.00 88.81 200 ALA A CA 1
ATOM 1619 C C . ALA A 1 200 ? -6.554 13.411 14.437 1.00 88.81 200 ALA A C 1
ATOM 1621 O O . ALA A 1 200 ? -6.971 13.946 13.408 1.00 88.81 200 ALA A O 1
ATOM 1622 N N . LEU A 1 201 ? -7.083 12.271 14.887 1.00 92.00 201 LEU A N 1
ATOM 1623 C CA . LEU A 1 201 ? -8.254 11.651 14.268 1.00 92.00 201 LEU A CA 1
ATOM 1624 C C . LEU A 1 201 ? -9.528 12.489 14.469 1.00 92.00 201 LEU A C 1
ATOM 1626 O O . LEU A 1 201 ? -10.334 12.614 13.544 1.00 92.00 201 LEU A O 1
ATOM 1630 N N . GLU A 1 202 ? -9.708 13.096 15.643 1.00 91.75 202 GLU A N 1
ATOM 1631 C CA . GLU A 1 202 ? -10.902 13.880 15.979 1.00 91.75 202 GLU A CA 1
ATOM 1632 C C . GLU A 1 202 ? -10.998 15.171 15.157 1.00 91.75 202 GLU A C 1
ATOM 1634 O O . GLU A 1 202 ? -12.082 15.506 14.673 1.00 91.75 202 GLU A O 1
ATOM 1639 N N . THR A 1 203 ? -9.872 15.844 14.892 1.00 90.31 203 THR A N 1
ATOM 1640 C CA . THR A 1 203 ? -9.852 17.086 14.090 1.00 90.31 203 THR A CA 1
ATOM 1641 C C . THR A 1 203 ? -10.364 16.902 12.656 1.00 90.31 203 THR A C 1
ATOM 1643 O O . THR A 1 203 ? -10.912 17.841 12.078 1.00 90.31 203 THR A O 1
ATOM 1646 N N . LYS A 1 204 ? -10.249 15.693 12.087 1.00 90.75 204 LYS A N 1
ATOM 1647 C CA . LYS A 1 204 ? -10.700 15.364 10.718 1.00 90.75 204 LYS A CA 1
ATOM 1648 C C . LYS A 1 204 ? -11.860 14.368 10.676 1.00 90.75 204 LYS A C 1
ATOM 1650 O O . LYS A 1 204 ? -12.181 13.801 9.628 1.00 90.75 204 LYS A O 1
ATOM 1655 N N . ARG A 1 205 ? -12.557 14.183 11.800 1.00 92.94 205 ARG A N 1
ATOM 1656 C CA . ARG A 1 205 ? -13.689 13.251 11.924 1.00 92.94 205 ARG A CA 1
ATOM 1657 C C . ARG A 1 205 ? -14.856 13.574 10.987 1.00 92.94 205 ARG A C 1
ATOM 1659 O O . ARG A 1 205 ? -15.606 12.678 10.607 1.00 92.94 205 ARG A O 1
ATOM 1666 N N . ASN A 1 206 ? -14.993 14.830 10.561 1.00 91.81 206 ASN A N 1
ATOM 1667 C CA . ASN A 1 206 ? -15.985 15.269 9.574 1.00 91.81 206 ASN A CA 1
ATOM 1668 C C . ASN A 1 206 ? -15.794 14.649 8.174 1.00 91.81 206 ASN A C 1
ATOM 1670 O O . ASN A 1 206 ? -16.731 14.667 7.377 1.00 91.81 206 ASN A O 1
ATOM 1674 N N . LEU A 1 207 ? -14.619 14.088 7.869 1.00 92.75 207 LEU A N 1
ATOM 1675 C CA . LEU A 1 207 ? -14.353 13.374 6.615 1.00 92.75 207 LEU A CA 1
ATOM 1676 C C . LEU A 1 207 ? -14.879 11.927 6.629 1.00 92.75 207 LEU A C 1
ATOM 1678 O O . LEU A 1 207 ? -14.946 11.280 5.580 1.00 92.75 207 LEU A O 1
ATOM 1682 N N . LEU A 1 208 ? -15.232 11.402 7.805 1.00 95.69 208 LEU A N 1
ATOM 1683 C CA . LEU A 1 208 ? -15.511 9.988 8.033 1.00 95.69 208 LEU A CA 1
ATOM 1684 C C . LEU A 1 208 ? -16.999 9.649 7.956 1.00 95.69 208 LEU A C 1
ATOM 1686 O O . LEU A 1 208 ? -17.871 10.409 8.376 1.00 95.69 208 LEU A O 1
ATOM 1690 N N . ALA A 1 209 ? -17.292 8.433 7.499 1.00 96.38 209 ALA A N 1
ATOM 1691 C CA . ALA A 1 209 ? -18.613 7.840 7.645 1.00 96.38 209 ALA A CA 1
ATOM 1692 C C . ALA A 1 209 ? -18.911 7.588 9.133 1.00 96.38 209 ALA A C 1
ATOM 1694 O O . ALA A 1 209 ? -18.008 7.351 9.938 1.00 96.38 209 ALA A O 1
ATOM 1695 N N . SER A 1 210 ? -20.192 7.596 9.506 1.00 94.19 210 SER A N 1
ATOM 1696 C CA . SER A 1 210 ? -20.633 7.440 10.901 1.00 94.19 210 SER A CA 1
ATOM 1697 C C . SER A 1 210 ? -20.300 6.086 11.530 1.00 94.19 210 SER A C 1
ATOM 1699 O O . SER A 1 210 ? -20.394 5.963 12.745 1.00 94.19 210 SER A O 1
ATOM 1701 N N . ASP A 1 211 ? -19.949 5.088 10.718 1.00 95.81 211 ASP A N 1
ATOM 1702 C CA . ASP A 1 211 ? -19.506 3.758 11.130 1.00 95.81 211 ASP A CA 1
ATOM 1703 C C . ASP A 1 211 ? -18.118 3.414 10.557 1.00 95.81 211 ASP A C 1
ATOM 1705 O O . ASP A 1 211 ? -17.814 2.233 10.357 1.00 95.81 211 ASP A O 1
ATOM 1709 N N . ALA A 1 212 ? -17.312 4.428 10.210 1.00 98.06 212 ALA A N 1
ATOM 1710 C CA . ALA A 1 212 ? -15.997 4.243 9.601 1.00 98.06 212 ALA A CA 1
ATOM 1711 C C . ALA A 1 212 ? -15.068 3.403 10.486 1.00 98.06 212 ALA A C 1
ATOM 1713 O O . ALA A 1 212 ? -15.134 3.487 11.712 1.00 98.06 212 ALA A O 1
ATOM 1714 N N . LEU A 1 213 ? -14.211 2.602 9.857 1.00 98.56 213 LEU A N 1
ATOM 1715 C CA . LEU A 1 213 ? -13.195 1.795 10.531 1.00 98.56 213 LEU A CA 1
ATOM 1716 C C . LEU A 1 213 ? -11.827 2.440 10.346 1.00 98.56 213 LEU A C 1
ATOM 1718 O O . LEU A 1 213 ? -11.487 2.850 9.240 1.00 98.56 213 LEU A O 1
ATOM 1722 N N . ILE A 1 214 ? -11.050 2.538 11.416 1.00 98.38 214 ILE A N 1
ATOM 1723 C CA . ILE A 1 214 ? -9.729 3.157 11.388 1.00 98.38 214 ILE A CA 1
ATOM 1724 C C . ILE A 1 214 ? -8.758 2.176 12.016 1.00 98.38 214 ILE A C 1
ATOM 1726 O O . ILE A 1 214 ? -8.916 1.815 13.177 1.00 98.38 214 ILE A O 1
ATOM 1730 N N . LEU A 1 215 ? -7.775 1.735 11.246 1.00 98.25 215 LEU A N 1
ATOM 1731 C CA . LEU A 1 215 ? -6.698 0.891 11.723 1.00 98.25 215 LEU A CA 1
ATOM 1732 C C . LEU A 1 215 ? -5.424 1.726 11.792 1.00 98.25 215 LEU A C 1
ATOM 1734 O O . LEU A 1 215 ? -4.934 2.188 10.762 1.00 98.25 215 LEU A O 1
ATOM 1738 N N . ALA A 1 216 ? -4.916 1.948 13.001 1.00 95.75 216 ALA A N 1
ATOM 1739 C CA . ALA A 1 216 ? -3.767 2.817 13.204 1.00 95.75 216 ALA A CA 1
ATOM 1740 C C . ALA A 1 216 ? -2.920 2.411 14.421 1.00 95.75 216 ALA A C 1
ATOM 1742 O O . ALA A 1 216 ? -3.462 1.918 15.415 1.00 95.75 216 ALA A O 1
ATOM 1743 N N . PRO A 1 217 ? -1.598 2.644 14.390 1.00 93.69 217 PRO A N 1
ATOM 1744 C CA . PRO A 1 217 ? -0.769 2.673 15.588 1.00 93.69 217 PRO A CA 1
ATOM 1745 C C . PRO A 1 217 ? -1.107 3.926 16.407 1.00 93.69 217 PRO A C 1
ATOM 1747 O O . PRO A 1 217 ? -0.895 5.043 15.942 1.00 93.69 217 PRO A O 1
ATOM 1750 N N . ILE A 1 218 ? -1.642 3.739 17.616 1.00 91.81 218 ILE A N 1
ATOM 1751 C CA . ILE A 1 218 ? -2.027 4.827 18.524 1.00 91.81 218 ILE A CA 1
ATOM 1752 C C . ILE A 1 218 ? -1.038 4.911 19.687 1.00 91.81 218 ILE A C 1
ATOM 1754 O O . ILE A 1 218 ? -0.831 3.923 20.406 1.00 91.81 218 ILE A O 1
ATOM 1758 N N . SER A 1 219 ? -0.461 6.094 19.892 1.00 83.56 219 SER A N 1
ATOM 1759 C CA . SER A 1 219 ? 0.310 6.407 21.100 1.00 83.56 219 SER A CA 1
ATOM 1760 C C . SER A 1 219 ? -0.595 6.780 22.265 1.00 83.56 219 SER A C 1
ATOM 1762 O O . SER A 1 219 ? -1.645 7.397 22.085 1.00 83.56 219 SER A O 1
ATOM 1764 N N . LYS A 1 220 ? -0.174 6.404 23.476 1.00 70.50 220 LYS A N 1
ATOM 1765 C CA . LYS A 1 220 ? -0.849 6.814 24.717 1.00 70.50 220 LYS A CA 1
ATOM 1766 C C . LYS A 1 220 ? -0.501 8.246 25.130 1.00 70.50 220 LYS A C 1
ATOM 1768 O O . LYS A 1 220 ? -1.329 8.886 25.768 1.00 70.50 220 LYS A O 1
ATOM 1773 N N . ASP A 1 221 ? 0.669 8.734 24.716 1.00 64.25 221 ASP A N 1
ATOM 1774 C CA . ASP A 1 221 ? 1.223 10.017 25.143 1.00 64.25 221 ASP A CA 1
ATOM 1775 C C . ASP A 1 221 ? 1.385 10.965 23.940 1.00 64.25 221 ASP A C 1
ATOM 1777 O O . ASP A 1 221 ? 1.877 10.563 22.884 1.00 64.25 221 ASP A O 1
ATOM 1781 N N . GLU A 1 222 ? 1.009 12.240 24.103 1.00 58.06 222 GLU A N 1
ATOM 1782 C CA . GLU A 1 222 ? 1.082 13.287 23.059 1.00 58.06 222 GLU A CA 1
ATOM 1783 C C . GLU A 1 222 ? 2.514 13.574 22.569 1.00 58.06 222 GLU A C 1
ATOM 1785 O O . GLU A 1 222 ? 2.723 14.175 21.517 1.00 58.06 222 GLU A O 1
ATOM 1790 N N . GLN A 1 223 ? 3.521 13.143 23.330 1.00 58.41 223 GLN A N 1
ATOM 1791 C CA . GLN A 1 223 ? 4.937 13.386 23.044 1.00 58.41 223 GLN A CA 1
ATOM 1792 C C . GLN A 1 223 ? 5.572 12.303 22.159 1.00 58.41 223 GLN A C 1
ATOM 1794 O O . GLN A 1 223 ? 6.757 12.406 21.840 1.00 58.41 223 GLN A O 1
ATOM 1799 N N . GLY A 1 224 ? 4.779 11.323 21.714 1.00 60.06 224 GLY A N 1
ATOM 1800 C CA . GLY A 1 224 ? 5.257 10.133 21.020 1.00 60.06 224 GLY A CA 1
ATOM 1801 C C . GLY A 1 224 ? 5.788 9.112 22.021 1.00 60.06 224 GLY A C 1
ATOM 1802 O O . GLY A 1 224 ? 6.474 9.450 22.986 1.00 60.06 224 GLY A O 1
ATOM 1803 N N . SER A 1 225 ? 5.452 7.844 21.812 1.00 61.50 225 SER A N 1
ATOM 1804 C CA . SER A 1 225 ? 5.950 6.743 22.638 1.00 61.50 225 SER A CA 1
ATOM 1805 C C . SER A 1 225 ? 6.753 5.782 21.773 1.00 61.50 225 SER A C 1
ATOM 1807 O O . SER A 1 225 ? 6.427 5.577 20.610 1.00 61.50 225 SER A O 1
ATOM 1809 N N . ALA A 1 226 ? 7.801 5.165 22.326 1.00 68.44 226 ALA A N 1
ATOM 1810 C CA . ALA A 1 226 ? 8.576 4.151 21.600 1.00 68.44 226 ALA A CA 1
ATOM 1811 C C . ALA A 1 226 ? 7.751 2.885 21.274 1.00 68.44 226 ALA A C 1
ATOM 1813 O O . ALA A 1 226 ? 8.143 2.083 20.424 1.00 68.44 226 ALA A O 1
ATOM 1814 N N . GLU A 1 227 ? 6.621 2.694 21.961 1.00 80.00 227 GLU A N 1
ATOM 1815 C CA . GLU A 1 227 ? 5.725 1.556 21.796 1.00 80.00 227 GLU A CA 1
ATOM 1816 C C . GLU A 1 227 ? 4.277 2.029 21.607 1.00 80.00 227 GLU A C 1
ATOM 1818 O O . GLU A 1 227 ? 3.596 2.418 22.559 1.00 80.00 227 GLU A O 1
ATOM 1823 N N . GLN A 1 228 ? 3.769 1.912 20.383 1.00 87.88 228 GLN A N 1
ATOM 1824 C CA . GLN A 1 228 ? 2.380 2.212 20.057 1.00 87.88 228 GLN A CA 1
ATOM 1825 C C . GLN A 1 228 ? 1.502 0.962 20.160 1.00 87.88 228 GLN A C 1
ATOM 1827 O O . GLN A 1 228 ? 1.959 -0.182 20.073 1.00 87.88 228 GLN A O 1
ATOM 1832 N N . THR A 1 229 ? 0.197 1.177 20.318 1.00 91.69 229 THR A N 1
ATOM 1833 C CA . THR A 1 229 ? -0.795 0.096 20.265 1.00 91.69 229 THR A CA 1
ATOM 1834 C C . THR A 1 229 ? -1.455 0.110 18.894 1.00 91.69 229 THR A C 1
ATOM 1836 O O . THR A 1 229 ? -2.164 1.058 18.553 1.00 91.69 229 THR A O 1
ATOM 1839 N N . TYR A 1 230 ? -1.226 -0.927 18.089 1.00 94.56 230 TYR A N 1
ATOM 1840 C CA . TYR A 1 230 ? -1.899 -1.080 16.804 1.00 94.56 230 TYR A CA 1
ATOM 1841 C C . TYR A 1 230 ? -3.364 -1.427 17.049 1.00 94.56 230 TYR A C 1
ATOM 1843 O O . TYR A 1 230 ? -3.674 -2.474 17.619 1.00 94.56 230 TYR A O 1
ATOM 1851 N N . THR A 1 231 ? -4.254 -0.509 16.689 1.00 96.50 231 THR A N 1
ATOM 1852 C CA . THR A 1 231 ? -5.626 -0.484 17.194 1.00 96.50 231 THR A CA 1
ATOM 1853 C C . THR A 1 231 ? -6.614 -0.352 16.049 1.00 96.50 231 THR A C 1
ATOM 1855 O O . THR A 1 231 ? -6.464 0.507 15.180 1.00 96.50 231 THR A O 1
ATOM 1858 N N . LEU A 1 232 ? -7.660 -1.177 16.082 1.00 98.25 232 LEU A N 1
ATOM 1859 C CA . LEU A 1 232 ? -8.855 -0.985 15.275 1.00 98.25 232 LEU A CA 1
ATOM 1860 C C . LEU A 1 232 ? -9.852 -0.125 16.056 1.00 98.25 232 LEU A C 1
ATOM 1862 O O . LEU A 1 232 ? -10.349 -0.516 17.115 1.00 98.25 232 LEU A O 1
ATOM 1866 N N . LEU A 1 233 ? -10.174 1.032 15.500 1.00 98.00 233 LEU A N 1
ATOM 1867 C CA . LEU A 1 233 ? -11.161 1.979 15.992 1.00 98.00 233 LEU A CA 1
ATOM 1868 C C . LEU A 1 233 ? -12.393 1.972 15.081 1.00 98.00 233 LEU A C 1
ATOM 1870 O O . LEU A 1 233 ? -12.313 1.698 13.882 1.00 98.00 233 LEU A O 1
ATOM 1874 N N . GLN A 1 234 ? -13.536 2.342 15.645 1.00 97.81 234 GLN A N 1
ATOM 1875 C CA . GLN A 1 234 ? -14.755 2.630 14.905 1.00 97.81 234 GLN A CA 1
ATOM 1876 C C . GLN A 1 234 ? -15.221 4.048 15.226 1.00 97.81 234 GLN A C 1
ATOM 1878 O O . GLN A 1 234 ? -15.401 4.400 16.395 1.00 97.81 234 GLN A O 1
ATOM 1883 N N . ASN A 1 235 ? -15.446 4.856 14.191 1.00 97.31 235 ASN A N 1
ATOM 1884 C CA . ASN A 1 235 ? -16.106 6.145 14.348 1.00 97.31 235 ASN A CA 1
ATOM 1885 C C . ASN A 1 235 ? -17.546 5.915 14.827 1.00 97.31 235 ASN A C 1
ATOM 1887 O O . ASN A 1 235 ? -18.238 5.022 14.339 1.00 97.31 235 ASN A O 1
ATOM 1891 N N . SER A 1 236 ? -17.991 6.711 15.792 1.00 94.50 236 SER A N 1
ATOM 1892 C CA . SER A 1 236 ? -19.359 6.687 16.312 1.00 94.50 236 SER A CA 1
ATOM 1893 C C . SER A 1 236 ? -19.911 8.108 16.382 1.00 94.50 236 SER A C 1
ATOM 1895 O O . SER A 1 236 ? -19.288 9.034 15.881 1.00 94.50 236 SER A O 1
ATOM 1897 N N . ARG A 1 237 ? -21.073 8.334 17.009 1.00 90.19 237 ARG A N 1
ATOM 1898 C CA . ARG A 1 237 ? -21.548 9.700 17.312 1.00 90.19 237 ARG A CA 1
ATOM 1899 C C . ARG A 1 237 ? -20.829 10.334 18.507 1.00 90.19 237 ARG A C 1
ATOM 1901 O O . ARG A 1 237 ? -20.747 11.555 18.567 1.00 90.19 237 ARG A O 1
ATOM 1908 N N . GLN A 1 238 ? -20.272 9.527 19.406 1.00 91.88 238 GLN A N 1
ATOM 1909 C CA . GLN A 1 238 ? -19.640 9.975 20.654 1.00 91.88 238 GLN A CA 1
ATOM 1910 C C . GLN A 1 238 ? -18.108 10.096 20.560 1.00 91.88 238 GLN A C 1
ATOM 1912 O O . GLN A 1 238 ? -17.468 10.364 21.565 1.00 91.88 238 GLN A O 1
ATOM 1917 N N . GLY A 1 239 ? -17.529 9.899 19.372 1.00 93.19 239 GLY A N 1
ATOM 1918 C CA . GLY A 1 239 ? -16.079 9.842 19.152 1.00 93.19 239 GLY A CA 1
ATOM 1919 C C . GLY A 1 239 ? -15.642 8.473 18.637 1.00 93.19 239 GLY A C 1
ATOM 1920 O O . GLY A 1 239 ? -16.475 7.669 18.194 1.00 93.19 239 GLY A O 1
ATOM 1921 N N . PHE A 1 240 ? -14.343 8.199 18.698 1.00 95.75 240 PHE A N 1
ATOM 1922 C CA . PHE A 1 240 ? -13.776 6.907 18.318 1.00 95.75 240 PHE A CA 1
ATOM 1923 C C . PHE A 1 240 ? -13.923 5.879 19.438 1.00 95.75 240 PHE A C 1
ATOM 1925 O O . PHE A 1 240 ? -13.519 6.104 20.576 1.00 95.75 240 PHE A O 1
ATOM 1932 N N . LYS A 1 241 ? -14.481 4.717 19.099 1.00 95.75 241 LYS A N 1
ATOM 1933 C CA . LYS A 1 241 ? -14.543 3.554 19.983 1.00 95.75 241 LYS A CA 1
ATOM 1934 C C . LYS A 1 241 ? -13.434 2.576 19.613 1.00 95.75 241 LYS A C 1
ATOM 1936 O O . LYS A 1 241 ? -13.348 2.174 18.456 1.00 95.75 241 LYS A O 1
ATOM 1941 N N . VAL A 1 242 ? -12.658 2.124 20.596 1.00 96.00 242 VAL A N 1
ATOM 1942 C CA . VAL A 1 242 ? -11.737 0.992 20.419 1.00 96.00 242 VAL A CA 1
ATOM 1943 C C . VAL A 1 242 ? -12.548 -0.283 20.190 1.00 96.00 242 VAL A C 1
ATOM 1945 O O . VAL A 1 242 ? -13.338 -0.693 21.042 1.00 96.00 242 VAL A O 1
ATOM 1948 N N . VAL A 1 243 ? -12.390 -0.883 19.011 1.00 96.81 243 VAL A N 1
ATOM 1949 C CA . VAL A 1 243 ? -12.988 -2.177 18.657 1.00 96.81 243 VAL A CA 1
ATOM 1950 C C . VAL A 1 243 ? -12.074 -3.306 19.111 1.00 96.81 243 VAL A C 1
ATOM 1952 O O . VAL A 1 243 ? -12.549 -4.281 19.685 1.00 96.81 243 VAL A O 1
ATOM 1955 N N . SER A 1 244 ? -10.771 -3.171 18.857 1.00 96.25 244 SER A N 1
ATOM 1956 C CA . SER A 1 244 ? -9.765 -4.164 19.227 1.00 96.25 244 SER A CA 1
ATOM 1957 C C . SER A 1 244 ? -8.383 -3.521 19.316 1.00 96.25 244 SER A C 1
ATOM 1959 O O . SER A 1 244 ? -7.995 -2.748 18.441 1.00 96.25 244 SER A O 1
ATOM 1961 N N . GLU A 1 245 ? -7.640 -3.871 20.362 1.00 95.38 245 GLU A N 1
ATOM 1962 C CA . GLU A 1 245 ? -6.189 -3.699 20.421 1.00 95.38 245 GLU A CA 1
ATOM 1963 C C . GLU A 1 245 ? -5.550 -4.968 19.849 1.00 95.38 245 GLU A C 1
ATOM 1965 O O . GLU A 1 245 ? -5.816 -6.069 20.331 1.00 95.38 245 GLU A O 1
ATOM 1970 N N . ILE A 1 246 ? -4.759 -4.825 18.788 1.00 93.69 246 ILE A N 1
ATOM 1971 C CA . ILE A 1 246 ? -4.252 -5.962 18.011 1.00 93.69 246 ILE A CA 1
ATOM 1972 C C . ILE A 1 246 ? -2.911 -6.409 18.577 1.00 93.69 246 ILE A C 1
ATOM 1974 O O . ILE A 1 246 ? -2.724 -7.578 18.903 1.00 93.69 246 ILE A O 1
ATOM 1978 N N . MET A 1 247 ? -1.970 -5.470 18.694 1.00 91.56 247 MET A N 1
ATOM 1979 C CA . MET A 1 247 ? -0.644 -5.733 19.241 1.00 91.56 247 MET A CA 1
ATOM 1980 C C . MET A 1 247 ? 0.093 -4.449 19.613 1.00 91.56 247 MET A C 1
ATOM 1982 O O . MET A 1 247 ? -0.239 -3.355 19.153 1.00 91.56 247 MET A O 1
ATOM 1986 N N . LYS A 1 248 ? 1.148 -4.614 20.408 1.00 87.38 248 LYS A N 1
ATOM 1987 C CA . LYS A 1 248 ? 2.175 -3.596 20.608 1.00 87.38 248 LYS A CA 1
ATOM 1988 C C . LYS A 1 248 ? 3.167 -3.605 19.457 1.00 87.38 248 LYS A C 1
ATOM 1990 O O . LYS A 1 248 ? 3.531 -4.666 18.952 1.00 87.38 248 LYS A O 1
ATOM 1995 N N . THR A 1 249 ? 3.574 -2.420 19.034 1.00 81.25 249 THR A N 1
ATOM 1996 C CA . THR A 1 249 ? 4.435 -2.218 17.872 1.00 81.25 249 THR A CA 1
ATOM 1997 C C . THR A 1 249 ? 5.311 -0.989 18.079 1.00 81.25 249 THR A C 1
ATOM 1999 O O . THR A 1 249 ? 5.013 -0.146 18.919 1.00 81.25 249 THR A O 1
ATOM 2002 N N . SER A 1 250 ? 6.376 -0.895 17.293 1.00 73.12 250 SER A N 1
ATOM 2003 C CA . SER A 1 250 ? 7.202 0.301 17.161 1.00 73.12 250 SER A CA 1
ATOM 2004 C C . SER A 1 250 ? 7.195 0.680 15.686 1.00 73.12 250 SER A C 1
ATOM 2006 O O . SER A 1 250 ? 8.057 0.251 14.919 1.00 73.12 250 SER A O 1
ATOM 2008 N N . PHE A 1 251 ? 6.159 1.402 15.261 1.00 67.69 251 PHE A N 1
ATOM 2009 C CA . PHE A 1 251 ? 6.190 2.064 13.960 1.00 67.69 251 PHE A CA 1
ATOM 2010 C C . PHE A 1 251 ? 7.175 3.228 14.023 1.00 67.69 251 PHE A C 1
ATOM 2012 O O . PHE A 1 251 ? 7.451 3.759 15.103 1.00 67.69 251 PHE A O 1
ATOM 2019 N N . SER A 1 252 ? 7.718 3.615 12.866 1.00 59.16 252 SER A N 1
ATOM 2020 C CA . SER A 1 252 ? 8.456 4.868 12.777 1.00 59.16 252 SER A CA 1
ATOM 2021 C C . SER A 1 252 ? 7.567 5.980 13.328 1.00 59.16 252 SER A C 1
ATOM 2023 O O . SER A 1 252 ? 6.414 6.140 12.910 1.00 59.16 252 SER A O 1
ATOM 2025 N N . MET A 1 253 ? 8.099 6.747 14.286 1.00 56.09 253 MET A N 1
ATOM 2026 C CA . MET A 1 253 ? 7.531 8.064 14.535 1.00 56.09 253 MET A CA 1
ATOM 2027 C C . MET A 1 253 ? 7.564 8.799 13.201 1.00 56.09 253 MET A C 1
ATOM 2029 O O . MET A 1 253 ? 8.551 8.699 12.464 1.00 56.09 253 MET A O 1
ATOM 2033 N N . ARG A 1 254 ? 6.498 9.529 12.884 1.00 51.81 254 ARG A N 1
ATOM 2034 C CA . ARG A 1 254 ? 6.509 10.421 11.730 1.00 51.81 254 ARG A CA 1
ATOM 2035 C C . ARG A 1 254 ? 7.742 11.332 11.862 1.00 51.81 254 ARG A C 1
ATOM 2037 O O . ARG A 1 254 ? 7.869 12.044 12.861 1.00 51.81 254 ARG A O 1
ATOM 2044 N N . VAL A 1 255 ? 8.682 11.246 10.917 1.00 48.12 255 VAL A N 1
ATOM 2045 C CA . VAL A 1 255 ? 9.952 11.997 10.934 1.00 48.12 255 VAL A CA 1
ATOM 2046 C C . VAL A 1 255 ? 9.664 13.421 10.462 1.00 48.12 255 VAL A C 1
ATOM 2048 O O . VAL A 1 255 ? 10.112 13.861 9.415 1.00 48.12 255 VAL A O 1
ATOM 2051 N N . ASP A 1 256 ? 8.853 14.128 11.242 1.00 45.66 256 ASP A N 1
ATOM 2052 C CA . ASP A 1 256 ? 8.317 15.445 10.896 1.00 45.66 256 ASP A CA 1
ATOM 2053 C C . ASP A 1 256 ? 8.782 16.546 11.843 1.00 45.66 256 ASP A C 1
ATOM 2055 O O . ASP A 1 256 ? 8.216 17.634 11.871 1.00 45.66 256 ASP A O 1
ATOM 2059 N N . LYS A 1 257 ? 9.828 16.301 12.637 1.00 41.25 257 LYS A N 1
ATOM 2060 C CA . LYS A 1 257 ? 10.321 17.325 13.570 1.00 41.25 257 LYS A CA 1
ATOM 2061 C C . LYS A 1 257 ? 11.610 18.009 13.177 1.00 41.25 257 LYS A C 1
ATOM 2063 O O . LYS A 1 257 ? 11.866 19.090 13.690 1.00 41.25 257 LYS A O 1
ATOM 2068 N N . GLU A 1 258 ? 12.341 17.498 12.200 1.00 41.69 258 GLU A N 1
ATOM 2069 C CA . GLU A 1 258 ? 13.423 18.252 11.584 1.00 41.69 258 GLU A CA 1
ATOM 2070 C C . GLU A 1 258 ? 13.432 17.911 10.105 1.00 41.69 258 GLU A C 1
ATOM 2072 O O . GLU A 1 258 ? 13.344 16.742 9.741 1.00 41.69 258 GLU A O 1
ATOM 2077 N N . LYS A 1 259 ? 13.543 18.925 9.248 1.00 43.94 259 LYS A N 1
ATOM 2078 C CA . LYS A 1 259 ? 13.800 18.795 7.809 1.00 43.94 259 LYS A CA 1
ATOM 2079 C C . LYS A 1 259 ? 15.185 18.183 7.544 1.00 43.94 259 LYS A C 1
ATOM 2081 O O . LYS A 1 259 ? 15.936 18.689 6.724 1.00 43.94 259 LYS A O 1
ATOM 2086 N N . GLN A 1 260 ? 15.541 17.110 8.239 1.00 42.69 260 GLN A N 1
ATOM 2087 C CA . GLN A 1 260 ? 16.626 16.215 7.879 1.00 42.69 260 GLN A CA 1
ATOM 2088 C C . GLN A 1 260 ? 16.117 15.287 6.770 1.00 42.69 260 GLN A C 1
ATOM 2090 O O . GLN A 1 260 ? 16.158 14.063 6.875 1.00 42.69 260 GLN A O 1
ATOM 2095 N N . VAL A 1 261 ? 15.585 15.892 5.706 1.00 43.19 261 VAL A N 1
ATOM 2096 C CA . VAL A 1 261 ? 15.640 15.258 4.398 1.00 43.19 261 VAL A CA 1
ATOM 2097 C C . VAL A 1 261 ? 17.128 15.244 4.103 1.00 43.19 261 VAL A C 1
ATOM 2099 O O . VAL A 1 261 ? 17.765 16.298 4.077 1.00 43.19 261 VAL A O 1
ATOM 2102 N N . ASN A 1 262 ? 17.729 14.064 4.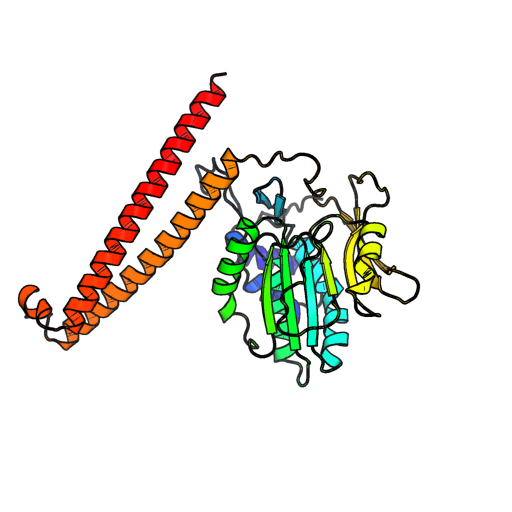016 1.00 42.62 262 ASN A N 1
ATOM 2103 C CA . ASN A 1 262 ? 19.103 13.991 3.558 1.00 42.62 262 ASN A CA 1
ATOM 2104 C C . ASN A 1 262 ? 19.055 14.233 2.042 1.00 42.62 262 ASN A C 1
ATOM 2106 O O . ASN A 1 262 ? 19.000 13.288 1.257 1.00 42.62 262 ASN A O 1
ATOM 2110 N N . ASP A 1 263 ? 18.958 15.511 1.654 1.00 46.41 263 ASP A N 1
ATOM 2111 C CA . ASP A 1 263 ? 18.662 15.975 0.291 1.00 46.41 263 ASP A CA 1
ATOM 2112 C C . ASP A 1 263 ? 19.618 15.369 -0.754 1.00 46.41 263 ASP A C 1
ATOM 2114 O O . ASP A 1 263 ? 19.226 15.162 -1.903 1.00 46.41 263 ASP A O 1
ATOM 2118 N N . SER A 1 264 ? 20.855 15.034 -0.363 1.00 46.03 264 SER A N 1
ATOM 2119 C CA . SER A 1 264 ? 21.851 14.426 -1.254 1.00 46.03 264 SER A CA 1
ATOM 2120 C C . SER A 1 264 ? 21.635 12.928 -1.481 1.00 46.03 264 SER A C 1
ATOM 2122 O O . SER A 1 264 ? 21.932 12.413 -2.558 1.00 46.03 264 SER A O 1
ATOM 2124 N N . LEU A 1 265 ? 21.103 12.190 -0.500 1.00 46.78 265 LEU A N 1
ATOM 2125 C CA . LEU A 1 265 ? 20.992 10.738 -0.622 1.00 46.78 265 LEU A CA 1
ATOM 2126 C C . LEU A 1 265 ? 19.805 10.317 -1.494 1.00 46.78 265 LEU A C 1
ATOM 2128 O O . LEU A 1 265 ? 19.943 9.346 -2.248 1.00 46.78 265 LEU A O 1
ATOM 2132 N N . ASP A 1 266 ? 18.691 11.045 -1.403 1.00 52.53 266 ASP A N 1
ATOM 2133 C CA . ASP A 1 266 ? 17.402 10.658 -1.985 1.00 52.53 266 ASP A CA 1
ATOM 2134 C C . ASP A 1 266 ? 17.202 11.181 -3.419 1.00 52.53 266 ASP A C 1
ATOM 2136 O O . ASP A 1 266 ? 16.649 10.462 -4.256 1.00 52.53 266 ASP A O 1
ATOM 2140 N N . ALA A 1 267 ? 17.717 12.371 -3.758 1.00 51.81 267 ALA A N 1
ATOM 2141 C CA . ALA A 1 267 ? 17.614 12.912 -5.116 1.00 51.81 267 ALA A CA 1
ATOM 2142 C C . ALA A 1 267 ? 18.392 12.055 -6.127 1.00 51.81 267 ALA A C 1
ATOM 2144 O O . ALA A 1 267 ? 17.824 11.612 -7.126 1.00 51.81 267 ALA A O 1
ATOM 2145 N N . ASP A 1 268 ? 19.655 11.741 -5.835 1.00 54.09 268 ASP A N 1
ATOM 2146 C CA . ASP A 1 268 ? 20.510 10.978 -6.748 1.00 54.09 268 ASP A CA 1
ATOM 2147 C C . ASP A 1 268 ? 20.050 9.526 -6.878 1.00 54.09 268 ASP A C 1
ATOM 2149 O O . ASP A 1 268 ? 20.052 8.965 -7.976 1.00 54.09 268 ASP A O 1
ATOM 2153 N N . TYR A 1 269 ? 19.576 8.920 -5.785 1.00 57.25 269 TYR A N 1
ATOM 2154 C CA . TYR A 1 269 ? 19.061 7.555 -5.816 1.00 57.25 269 TYR A CA 1
ATOM 2155 C C . TYR A 1 269 ? 17.744 7.464 -6.594 1.00 57.25 269 TYR A C 1
ATOM 2157 O O . TYR A 1 269 ? 17.605 6.601 -7.462 1.00 57.25 269 TYR A O 1
ATOM 2165 N N . PHE A 1 270 ? 16.785 8.361 -6.338 1.00 56.50 270 PHE A N 1
ATOM 2166 C CA . PHE A 1 270 ? 15.507 8.354 -7.047 1.00 56.50 270 PHE A CA 1
ATOM 2167 C C . PHE A 1 270 ? 15.676 8.707 -8.526 1.00 56.50 270 PHE A C 1
ATOM 2169 O O . PHE A 1 270 ? 15.070 8.062 -9.384 1.00 56.50 270 PHE A O 1
ATOM 2176 N N . VAL A 1 271 ? 16.541 9.674 -8.849 1.00 63.81 271 VAL A N 1
ATOM 2177 C CA . VAL A 1 271 ? 16.896 10.006 -10.235 1.00 63.81 271 VAL A CA 1
ATOM 2178 C C . VAL A 1 271 ? 17.531 8.797 -10.916 1.00 63.81 271 VAL A C 1
ATOM 2180 O O . VAL A 1 271 ? 17.062 8.396 -11.981 1.00 63.81 271 VAL A O 1
ATOM 2183 N N . THR A 1 272 ? 18.504 8.145 -10.281 1.00 65.94 272 THR A N 1
ATOM 2184 C CA . THR A 1 272 ? 19.174 6.956 -10.832 1.00 65.94 272 THR A CA 1
ATOM 2185 C C . THR A 1 272 ? 18.211 5.779 -10.999 1.00 65.94 272 THR A C 1
ATOM 2187 O O . THR A 1 272 ? 18.212 5.110 -12.037 1.00 65.94 272 THR A O 1
ATOM 2190 N N . TYR A 1 273 ? 17.328 5.543 -10.027 1.00 63.62 273 TYR A N 1
ATOM 2191 C CA . TYR A 1 273 ? 16.300 4.505 -10.091 1.00 63.62 273 TYR A CA 1
ATOM 2192 C C . TYR A 1 273 ? 15.290 4.782 -11.216 1.00 63.62 273 TYR A C 1
ATOM 2194 O O . TYR A 1 273 ? 15.008 3.907 -12.038 1.00 63.62 2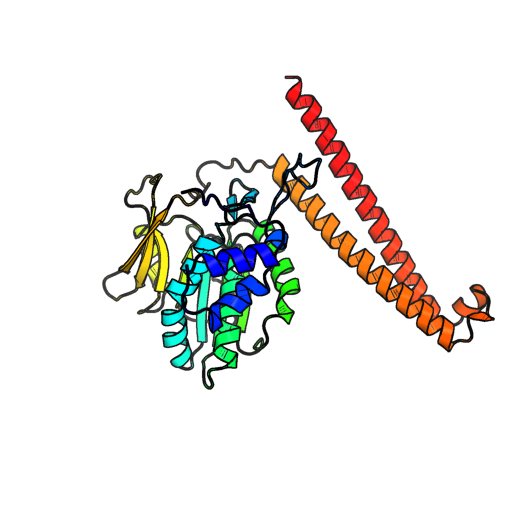73 TYR A O 1
ATOM 2202 N N . LYS A 1 274 ? 14.790 6.018 -11.318 1.00 65.00 274 LYS A N 1
ATOM 2203 C CA . LYS A 1 274 ? 13.852 6.450 -12.365 1.00 65.00 274 LYS A CA 1
ATOM 2204 C C . LYS A 1 274 ? 14.484 6.363 -13.751 1.00 65.00 274 LYS A C 1
ATOM 2206 O O . LYS A 1 274 ? 13.843 5.872 -14.681 1.00 65.00 274 LYS A O 1
ATOM 2211 N N . MET A 1 275 ? 15.746 6.769 -13.887 1.00 71.94 275 MET A N 1
ATOM 2212 C CA . MET A 1 275 ? 16.520 6.590 -15.116 1.00 71.94 275 MET A CA 1
ATOM 2213 C C . MET A 1 275 ? 16.701 5.103 -15.451 1.00 71.94 275 MET A C 1
ATOM 2215 O O . MET A 1 275 ? 16.555 4.719 -16.612 1.00 71.94 275 MET A O 1
ATOM 2219 N N . SER A 1 276 ? 16.943 4.249 -14.454 1.00 70.69 276 SER A N 1
ATOM 2220 C CA . SER A 1 276 ? 17.093 2.798 -14.638 1.00 70.69 276 SER A CA 1
ATOM 2221 C C . SER A 1 276 ? 15.796 2.121 -15.102 1.00 70.69 276 SER A C 1
ATOM 2223 O O . SER A 1 276 ? 15.818 1.300 -16.022 1.00 70.69 276 SER A O 1
ATOM 2225 N N . GLU A 1 277 ? 14.642 2.497 -14.545 1.00 72.25 277 GLU A N 1
ATOM 2226 C CA . GLU A 1 277 ? 13.330 2.000 -14.992 1.00 72.25 277 GLU A CA 1
ATOM 2227 C C . GLU A 1 277 ? 12.959 2.515 -16.393 1.00 72.25 277 GLU A C 1
ATOM 2229 O O . GLU A 1 277 ? 12.460 1.762 -17.239 1.00 72.25 277 GLU A O 1
ATOM 2234 N N . GLN A 1 278 ? 13.259 3.784 -16.693 1.00 73.62 278 GLN A N 1
ATOM 2235 C CA . GLN A 1 278 ? 13.112 4.326 -18.048 1.00 73.62 278 GLN A CA 1
ATOM 2236 C C . GLN A 1 278 ? 13.991 3.567 -19.042 1.00 73.62 278 GLN A C 1
ATOM 2238 O O . GLN A 1 278 ? 13.529 3.196 -20.123 1.00 73.62 278 GLN A O 1
ATOM 2243 N N . LEU A 1 279 ? 15.237 3.274 -18.669 1.00 74.75 279 LEU A N 1
ATOM 2244 C CA . LEU A 1 279 ? 16.155 2.489 -19.483 1.00 74.75 279 LEU A CA 1
ATOM 2245 C C . LEU A 1 279 ? 15.616 1.077 -19.744 1.00 74.75 279 LEU A C 1
ATOM 2247 O O . LEU A 1 279 ? 15.669 0.607 -20.882 1.00 74.75 279 LEU A O 1
ATOM 2251 N N . LYS A 1 280 ? 15.056 0.412 -18.729 1.00 75.50 280 LYS A N 1
ATOM 2252 C CA . LYS A 1 280 ? 14.401 -0.897 -18.883 1.00 75.50 280 LYS A CA 1
ATOM 2253 C C . LYS A 1 280 ? 13.246 -0.828 -19.886 1.00 75.50 280 LYS A C 1
ATOM 2255 O O . LYS A 1 280 ? 13.195 -1.637 -20.811 1.00 75.50 280 LYS A O 1
ATOM 2260 N N . THR A 1 281 ? 12.398 0.193 -19.773 1.00 73.12 281 THR A N 1
ATOM 2261 C CA . THR A 1 281 ? 11.286 0.437 -20.707 1.00 73.12 281 THR A CA 1
ATOM 2262 C C . THR A 1 281 ? 11.788 0.650 -22.140 1.00 73.12 281 THR A C 1
ATOM 2264 O O . THR A 1 281 ? 11.258 0.065 -23.088 1.00 73.12 281 THR A O 1
ATOM 2267 N N . PHE A 1 282 ? 12.858 1.434 -22.326 1.00 76.06 282 PHE A N 1
ATOM 2268 C CA . PHE A 1 282 ? 13.473 1.611 -23.644 1.00 76.06 282 PHE A CA 1
ATOM 2269 C C . PHE A 1 282 ? 14.055 0.305 -24.191 1.00 76.06 282 PHE A C 1
ATOM 2271 O O . PHE A 1 282 ? 13.875 0.023 -25.374 1.00 76.06 282 PHE A O 1
ATOM 2278 N N . LYS A 1 283 ? 14.698 -0.523 -23.359 1.00 81.56 283 LYS A N 1
ATOM 2279 C CA . LYS A 1 283 ? 15.226 -1.836 -23.771 1.00 81.56 283 LYS A CA 1
ATOM 2280 C C . LYS A 1 283 ? 14.116 -2.786 -24.224 1.00 81.56 283 LYS A C 1
ATOM 2282 O O . LYS A 1 283 ? 14.277 -3.477 -25.231 1.00 81.56 283 LYS A O 1
ATOM 2287 N N . GLU A 1 284 ? 12.974 -2.789 -23.543 1.00 80.19 284 GLU A N 1
ATOM 2288 C CA . GLU A 1 284 ? 11.799 -3.567 -23.955 1.00 80.19 284 GLU A CA 1
ATOM 2289 C C . GLU A 1 284 ? 11.203 -3.055 -25.274 1.00 80.19 284 GLU A C 1
ATOM 2291 O O . GLU A 1 284 ? 10.934 -3.851 -26.176 1.00 80.19 284 GLU A O 1
ATOM 2296 N N . SER A 1 285 ? 11.075 -1.734 -25.431 1.00 78.44 285 SER A N 1
ATOM 2297 C CA . SER A 1 285 ? 10.623 -1.100 -26.676 1.00 78.44 285 SER A CA 1
ATOM 2298 C C . SER A 1 285 ? 11.552 -1.417 -27.856 1.00 78.44 285 SER A C 1
ATOM 2300 O O . SER A 1 285 ? 11.082 -1.806 -28.925 1.00 78.44 285 SER A O 1
ATOM 2302 N N . ILE A 1 286 ? 12.873 -1.359 -27.648 1.00 85.31 286 ILE A N 1
ATOM 2303 C CA . ILE A 1 286 ? 13.887 -1.764 -28.634 1.00 85.31 286 ILE A CA 1
ATOM 2304 C C . ILE A 1 286 ? 13.665 -3.218 -29.052 1.00 85.31 286 ILE A C 1
ATOM 2306 O O . ILE A 1 286 ? 13.594 -3.497 -30.246 1.00 85.31 286 ILE A O 1
ATOM 2310 N N . LYS A 1 287 ? 13.480 -4.134 -28.095 1.00 87.75 287 LYS A N 1
ATOM 2311 C CA . LYS A 1 287 ? 13.239 -5.555 -28.386 1.00 87.75 287 LYS A CA 1
ATOM 2312 C C . LYS A 1 287 ? 11.963 -5.770 -29.209 1.00 87.75 287 LYS A C 1
ATOM 2314 O O . LYS A 1 287 ? 11.949 -6.598 -30.120 1.00 87.75 287 LYS A O 1
ATOM 2319 N N . GLN A 1 288 ? 10.895 -5.027 -28.916 1.00 85.94 288 GLN A N 1
ATOM 2320 C CA . GLN A 1 288 ? 9.648 -5.079 -29.688 1.00 85.94 288 GLN A CA 1
ATOM 2321 C C . GLN A 1 288 ? 9.833 -4.548 -31.116 1.00 85.94 288 GLN A C 1
ATOM 2323 O O . GLN A 1 288 ? 9.387 -5.188 -32.070 1.00 85.94 288 GLN A O 1
ATOM 2328 N N . LEU A 1 289 ? 10.521 -3.414 -31.276 1.00 84.62 289 LEU A N 1
ATOM 2329 C CA . LEU A 1 289 ? 10.818 -2.814 -32.579 1.00 84.62 289 LEU A CA 1
ATOM 2330 C C . LEU A 1 289 ? 11.744 -3.704 -33.419 1.00 84.62 289 LEU A C 1
ATOM 2332 O O . LEU A 1 289 ? 11.511 -3.862 -34.615 1.00 84.62 289 LEU A O 1
ATOM 2336 N N . GLU A 1 290 ? 12.735 -4.355 -32.804 1.00 88.00 290 GLU A N 1
ATOM 2337 C CA . GLU A 1 290 ? 13.588 -5.355 -33.461 1.00 88.00 290 GLU A CA 1
ATOM 2338 C C . GLU A 1 290 ? 12.770 -6.561 -33.931 1.00 88.00 290 GLU A C 1
ATOM 2340 O O . GLU A 1 290 ? 12.898 -6.980 -35.083 1.00 88.00 290 GLU A O 1
ATOM 2345 N N . GLY A 1 291 ? 11.863 -7.070 -33.092 1.00 88.38 291 GLY A N 1
ATOM 2346 C CA . GLY A 1 291 ? 10.931 -8.130 -33.480 1.00 88.38 291 GLY A CA 1
ATOM 2347 C C . GLY A 1 291 ? 10.035 -7.728 -34.657 1.00 88.38 291 GLY A C 1
ATOM 2348 O O . GLY A 1 291 ? 9.890 -8.488 -35.617 1.00 88.38 291 GLY A O 1
ATOM 2349 N N . LYS A 1 292 ? 9.485 -6.507 -34.627 1.00 87.62 292 LYS A N 1
ATOM 2350 C CA . LYS A 1 292 ? 8.653 -5.954 -35.708 1.00 87.62 292 LYS A CA 1
ATOM 2351 C C . LYS A 1 292 ? 9.446 -5.791 -37.005 1.00 87.62 292 LYS A C 1
ATOM 2353 O O . LYS A 1 292 ? 8.952 -6.161 -38.067 1.00 87.62 292 LYS A O 1
ATOM 2358 N N . PHE A 1 293 ? 10.683 -5.302 -36.926 1.00 87.62 293 PHE A N 1
ATOM 2359 C CA . PHE A 1 293 ? 11.573 -5.192 -38.079 1.00 87.62 293 PHE A CA 1
ATOM 2360 C C . PHE A 1 293 ? 11.864 -6.562 -38.702 1.00 87.62 293 PHE A C 1
ATOM 2362 O O . PHE A 1 293 ? 11.746 -6.711 -39.915 1.00 87.62 293 PHE A O 1
ATOM 2369 N N . VAL A 1 294 ? 12.185 -7.580 -37.894 1.00 87.44 294 VAL A N 1
ATOM 2370 C CA . VAL A 1 294 ? 12.426 -8.950 -38.383 1.00 87.44 294 VAL A CA 1
ATOM 2371 C C . VAL A 1 294 ? 11.185 -9.518 -39.077 1.00 87.44 294 VAL A C 1
ATOM 2373 O O . VAL A 1 294 ? 11.298 -10.100 -40.157 1.00 87.44 294 VAL A O 1
ATOM 2376 N N . ALA A 1 295 ? 9.999 -9.311 -38.501 1.00 86.81 295 ALA A N 1
ATOM 2377 C CA . ALA A 1 295 ? 8.741 -9.755 -39.095 1.00 86.81 295 ALA A CA 1
ATOM 2378 C C . ALA A 1 295 ? 8.468 -9.074 -40.448 1.00 86.81 295 ALA A C 1
ATOM 2380 O O . ALA A 1 295 ? 8.219 -9.760 -41.439 1.00 86.81 295 ALA A O 1
ATOM 2381 N N . LEU A 1 296 ? 8.586 -7.743 -40.518 1.00 85.06 296 LEU A N 1
ATOM 2382 C CA . LEU A 1 296 ? 8.405 -6.982 -41.760 1.00 85.06 296 LEU A CA 1
ATOM 2383 C C . LEU A 1 296 ? 9.441 -7.371 -42.816 1.00 85.06 296 LEU A C 1
ATOM 2385 O O . LEU A 1 296 ? 9.107 -7.582 -43.980 1.00 85.06 296 LEU A O 1
ATOM 2389 N N . ARG A 1 297 ? 10.700 -7.551 -42.407 1.00 83.25 297 ARG A N 1
ATOM 2390 C CA . ARG A 1 297 ? 11.766 -8.007 -43.299 1.00 83.25 297 ARG A CA 1
ATOM 2391 C C . ARG A 1 297 ? 11.418 -9.354 -43.934 1.00 83.25 297 ARG A C 1
ATOM 2393 O O . ARG A 1 297 ? 11.654 -9.526 -45.125 1.00 83.25 297 ARG A O 1
ATOM 2400 N N . LYS A 1 298 ? 10.827 -10.286 -43.183 1.00 86.56 298 LYS A N 1
ATOM 2401 C CA . LYS A 1 298 ? 10.386 -11.586 -43.711 1.00 86.56 298 LYS A CA 1
ATOM 2402 C C . LYS A 1 298 ? 9.233 -11.448 -44.713 1.00 86.56 298 LYS A C 1
ATOM 2404 O O . LYS A 1 298 ? 9.248 -12.116 -45.740 1.00 86.56 298 LYS A O 1
ATOM 2409 N N . ILE A 1 299 ? 8.271 -10.565 -44.438 1.00 87.50 299 ILE A N 1
ATOM 2410 C CA . ILE A 1 299 ? 7.111 -10.309 -45.311 1.00 87.50 299 ILE A CA 1
ATOM 2411 C C . ILE A 1 299 ? 7.547 -9.712 -46.657 1.00 87.50 299 ILE A C 1
ATOM 2413 O O . ILE A 1 299 ? 7.044 -10.114 -47.702 1.00 87.50 299 ILE A O 1
ATOM 2417 N N . HIS A 1 300 ? 8.520 -8.801 -46.649 1.00 82.25 300 HIS A N 1
ATOM 2418 C CA . HIS A 1 300 ? 8.961 -8.081 -47.847 1.00 82.25 300 HIS A CA 1
ATOM 2419 C C . HIS A 1 300 ? 10.158 -8.728 -48.567 1.00 82.25 300 HIS A C 1
ATOM 2421 O O . HIS A 1 300 ? 10.879 -8.046 -49.287 1.00 82.25 300 HIS A O 1
ATOM 2427 N N . GLY A 1 301 ? 10.405 -10.033 -48.385 1.00 71.69 301 GLY A N 1
ATOM 2428 C CA . GLY A 1 301 ? 11.466 -10.758 -49.110 1.00 71.69 301 GLY A CA 1
ATOM 2429 C C . GLY A 1 301 ? 12.898 -10.404 -48.678 1.00 71.69 301 GLY A C 1
ATOM 2430 O O . GLY A 1 301 ? 13.866 -10.630 -49.407 1.00 71.69 301 GLY A O 1
ATOM 2431 N N . GLY A 1 302 ? 13.064 -9.850 -47.479 1.00 64.00 302 GLY A N 1
ATOM 2432 C CA . GLY A 1 302 ? 14.303 -9.239 -47.001 1.00 64.00 302 GLY A CA 1
ATOM 2433 C C . GLY A 1 302 ? 15.467 -10.178 -46.686 1.00 64.00 302 GLY A C 1
ATOM 2434 O O . GLY A 1 302 ? 16.529 -9.691 -46.295 1.00 64.00 302 GLY A O 1
ATOM 2435 N N . GLU A 1 303 ? 15.318 -11.493 -46.855 1.00 67.38 303 GLU A N 1
ATOM 2436 C CA . GLU A 1 303 ? 16.468 -12.413 -46.921 1.00 67.38 303 GLU A CA 1
ATOM 2437 C C . GLU A 1 303 ? 17.271 -12.225 -48.220 1.00 67.38 303 GLU A C 1
ATOM 2439 O O . GLU A 1 303 ? 18.469 -12.492 -48.241 1.00 67.38 303 GLU A O 1
ATOM 2444 N N . THR A 1 304 ? 16.639 -11.685 -49.268 1.00 65.50 304 THR A N 1
ATOM 2445 C CA . THR A 1 304 ? 17.255 -11.447 -50.587 1.00 65.50 304 THR A CA 1
ATOM 2446 C C . THR A 1 304 ? 17.523 -9.973 -50.898 1.00 65.50 304 THR A C 1
ATOM 2448 O O . THR A 1 304 ? 18.407 -9.672 -51.698 1.00 65.50 304 THR A O 1
ATOM 2451 N N . LEU A 1 305 ? 16.810 -9.046 -50.247 1.00 71.00 305 LEU A N 1
ATOM 2452 C CA . LEU A 1 305 ? 16.952 -7.605 -50.477 1.00 71.00 305 LEU A CA 1
ATOM 2453 C C . LEU A 1 305 ? 18.025 -6.970 -49.589 1.00 71.00 305 LEU A C 1
ATOM 2455 O O . LEU A 1 305 ? 18.150 -7.281 -48.398 1.00 71.00 305 LEU A O 1
ATOM 2459 N N . LYS A 1 306 ? 18.767 -6.010 -50.150 1.00 80.06 306 LYS A N 1
ATOM 2460 C CA . LYS A 1 306 ? 19.724 -5.199 -49.380 1.00 80.06 306 LYS A CA 1
ATOM 2461 C C . LYS A 1 306 ? 18.983 -4.194 -48.494 1.00 80.06 306 LYS A C 1
ATOM 2463 O O . LYS A 1 306 ? 17.880 -3.754 -48.809 1.00 80.06 306 LYS A O 1
ATOM 2468 N N . LEU A 1 307 ? 19.628 -3.745 -47.413 1.00 75.31 307 LEU A N 1
ATOM 2469 C CA . LEU A 1 307 ? 19.049 -2.765 -46.481 1.00 75.31 307 LEU A CA 1
ATOM 2470 C C . LEU A 1 307 ? 18.553 -1.489 -47.189 1.00 75.31 307 LEU A C 1
ATOM 2472 O O . LEU A 1 307 ? 17.480 -0.996 -46.870 1.00 75.31 307 LEU A O 1
ATOM 2476 N N . GLY A 1 308 ? 19.281 -0.995 -48.197 1.00 76.25 308 GLY A N 1
ATOM 2477 C CA . GLY A 1 308 ? 18.870 0.179 -48.980 1.00 76.25 308 GLY A CA 1
ATOM 2478 C C . GLY A 1 308 ? 17.594 -0.017 -49.812 1.00 76.25 308 GLY A C 1
ATOM 2479 O O . GLY A 1 308 ? 16.924 0.957 -50.138 1.00 76.25 308 GLY A O 1
ATOM 2480 N N . GLU A 1 309 ? 17.231 -1.258 -50.138 1.00 76.75 309 GLU A N 1
ATOM 2481 C CA . GLU A 1 309 ? 15.980 -1.594 -50.832 1.00 76.75 309 GLU A CA 1
ATOM 2482 C C . GLU A 1 309 ? 14.834 -1.768 -49.836 1.00 76.75 309 GLU A C 1
ATOM 2484 O O . GLU A 1 309 ? 13.733 -1.285 -50.080 1.00 76.75 309 GLU A O 1
ATOM 2489 N N . LEU A 1 310 ? 15.118 -2.356 -48.671 1.00 75.44 310 LEU A N 1
ATOM 2490 C CA . LEU A 1 310 ? 14.169 -2.458 -47.559 1.00 75.44 310 LEU A CA 1
ATOM 2491 C C . LEU A 1 310 ? 13.765 -1.082 -47.008 1.00 75.44 310 LEU A C 1
ATOM 2493 O O . LEU A 1 310 ? 12.614 -0.886 -46.638 1.00 75.44 310 LEU A O 1
ATOM 2497 N N . MET A 1 311 ? 14.674 -0.104 -47.027 1.00 80.00 311 MET A N 1
ATOM 2498 C CA . MET A 1 311 ? 14.404 1.289 -46.636 1.00 80.00 311 MET A CA 1
ATOM 2499 C C . MET A 1 311 ? 13.419 2.023 -47.560 1.00 80.00 311 MET A C 1
ATOM 2501 O O . MET A 1 311 ? 12.970 3.115 -47.214 1.00 80.00 311 MET A O 1
ATOM 2505 N N . LYS A 1 312 ? 13.081 1.456 -48.727 1.00 85.56 312 LYS A N 1
ATOM 2506 C CA . LYS A 1 312 ? 12.034 1.992 -49.614 1.00 85.56 312 LYS A CA 1
ATOM 2507 C C . LYS A 1 312 ? 10.628 1.575 -49.175 1.00 85.56 312 LYS A C 1
ATOM 2509 O O . LYS A 1 312 ? 9.658 2.156 -49.649 1.00 85.56 312 LYS A O 1
ATOM 2514 N N . VAL A 1 313 ? 10.514 0.580 -48.292 1.00 86.25 313 VAL A N 1
ATOM 2515 C CA . VAL A 1 313 ? 9.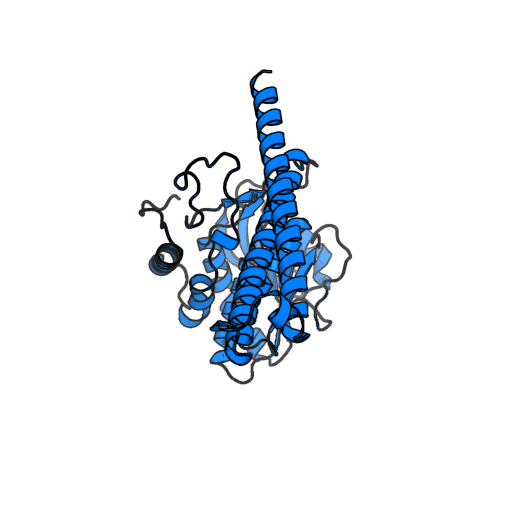248 0.199 -47.662 1.00 86.25 313 VAL A CA 1
ATOM 2516 C C . VAL A 1 313 ? 9.019 1.140 -46.482 1.00 86.25 313 VAL A C 1
ATOM 2518 O O . VAL A 1 313 ? 9.767 1.106 -45.504 1.00 86.25 313 VAL A O 1
ATOM 2521 N N . GLU A 1 314 ? 7.998 1.992 -46.575 1.00 85.31 314 GLU A N 1
ATOM 2522 C CA . GLU A 1 314 ? 7.784 3.083 -45.612 1.00 85.31 314 GLU A CA 1
ATOM 2523 C C . GLU A 1 314 ? 7.595 2.567 -44.175 1.00 85.31 314 GLU A C 1
ATOM 2525 O O . GLU A 1 314 ? 8.139 3.132 -43.230 1.00 85.31 314 GLU A O 1
ATOM 2530 N N . GLU A 1 315 ? 6.932 1.422 -44.011 1.00 85.75 315 GLU A N 1
ATOM 2531 C CA . GLU A 1 315 ? 6.727 0.765 -42.714 1.00 85.75 315 GLU A CA 1
ATOM 2532 C C . GLU A 1 315 ? 8.049 0.291 -42.086 1.00 85.75 315 GLU A C 1
ATOM 2534 O O . GLU A 1 315 ? 8.264 0.445 -40.883 1.00 85.75 315 GLU A O 1
ATOM 2539 N N . ILE A 1 316 ? 8.968 -0.249 -42.898 1.00 84.06 316 ILE A N 1
ATOM 2540 C CA . ILE A 1 316 ? 10.301 -0.675 -42.445 1.00 84.06 316 ILE A CA 1
ATOM 2541 C C . ILE A 1 316 ? 11.142 0.544 -42.069 1.00 84.06 316 ILE A C 1
ATOM 2543 O O . ILE A 1 316 ? 11.799 0.551 -41.026 1.00 84.06 316 ILE A O 1
ATOM 2547 N N . LYS A 1 317 ? 11.106 1.584 -42.904 1.00 85.50 317 LYS A N 1
ATOM 2548 C CA . LYS A 1 317 ? 11.801 2.848 -42.662 1.00 85.50 317 LYS A CA 1
ATOM 2549 C C . LYS A 1 317 ? 11.339 3.493 -41.356 1.00 85.50 317 LYS A C 1
ATOM 2551 O O . LYS A 1 317 ? 12.184 3.895 -40.561 1.00 85.50 317 LYS A O 1
ATOM 2556 N N . GLN A 1 318 ? 10.034 3.534 -41.098 1.00 87.75 318 GLN A N 1
ATOM 2557 C CA . GLN A 1 318 ? 9.486 4.093 -39.865 1.00 87.75 318 GLN A CA 1
ATOM 2558 C C . GLN A 1 318 ? 9.930 3.303 -38.626 1.00 87.75 318 GLN A C 1
ATOM 2560 O O . GLN A 1 318 ? 10.417 3.901 -37.667 1.00 87.75 318 GLN A O 1
ATOM 2565 N N . VAL A 1 319 ? 9.874 1.966 -38.670 1.00 86.44 319 VAL A N 1
ATOM 2566 C CA . VAL A 1 319 ? 10.359 1.117 -37.565 1.00 86.44 319 VAL A CA 1
ATOM 2567 C C . VAL A 1 319 ? 11.853 1.327 -37.304 1.00 86.44 319 VAL A C 1
ATOM 2569 O O . VAL A 1 319 ? 12.270 1.365 -36.150 1.00 86.44 319 VAL A O 1
ATOM 2572 N N . LEU A 1 320 ? 12.672 1.493 -38.346 1.00 84.75 320 LEU A N 1
ATOM 2573 C CA . LEU A 1 320 ? 14.108 1.741 -38.190 1.00 84.75 320 LEU A CA 1
ATOM 2574 C C . LEU A 1 320 ? 14.419 3.127 -37.605 1.00 84.75 320 LEU A C 1
ATOM 2576 O O . LEU A 1 320 ? 15.361 3.247 -36.820 1.00 84.75 320 LEU A O 1
ATOM 2580 N N . VAL A 1 321 ? 13.631 4.154 -37.942 1.00 88.75 321 VAL A N 1
ATOM 2581 C CA . VAL A 1 321 ? 13.736 5.488 -37.323 1.00 88.75 321 VAL A CA 1
ATOM 2582 C C . VAL A 1 321 ? 13.384 5.412 -35.837 1.00 88.75 321 VAL A C 1
ATOM 2584 O O . VAL A 1 321 ? 14.190 5.820 -35.001 1.00 88.75 321 VAL A O 1
ATOM 2587 N N . GLU A 1 322 ? 12.241 4.809 -35.501 1.00 85.19 322 GLU A N 1
ATOM 2588 C CA . GLU A 1 322 ? 11.802 4.620 -34.111 1.00 85.19 322 GLU A CA 1
ATOM 2589 C C . GLU A 1 322 ? 12.828 3.813 -33.299 1.00 85.19 322 GLU A C 1
ATOM 2591 O O . GLU A 1 322 ? 13.160 4.172 -32.167 1.00 85.19 322 GLU A O 1
ATOM 2596 N N . LEU A 1 323 ? 13.400 2.762 -33.900 1.00 85.75 323 LEU A N 1
ATOM 2597 C CA . LEU A 1 323 ? 14.448 1.948 -33.288 1.00 85.75 323 LEU A CA 1
ATOM 2598 C C . LEU A 1 323 ? 15.724 2.760 -33.029 1.00 85.75 323 LEU A C 1
ATOM 2600 O O . LEU A 1 323 ? 16.329 2.639 -31.962 1.00 85.75 323 LEU A O 1
ATOM 2604 N N . GLY A 1 324 ? 16.138 3.589 -33.991 1.00 83.88 324 GLY A N 1
ATOM 2605 C CA . GLY A 1 324 ? 17.296 4.470 -33.855 1.00 83.88 324 GLY A CA 1
ATOM 2606 C C . GLY A 1 324 ? 17.122 5.492 -32.731 1.00 83.88 324 GLY A C 1
ATOM 2607 O O . GLY A 1 324 ? 18.033 5.683 -31.922 1.00 83.88 324 GLY A O 1
ATOM 2608 N 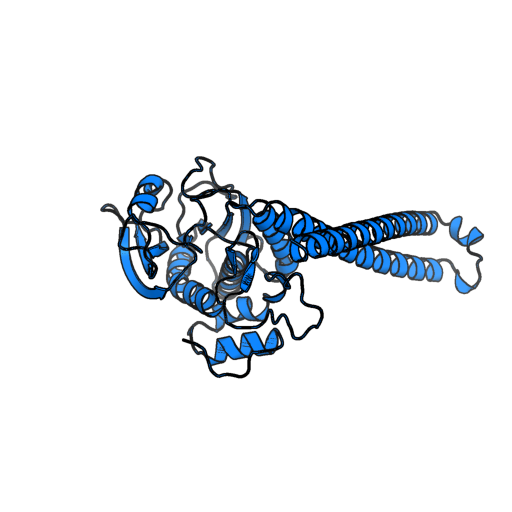N . ASP A 1 325 ? 15.943 6.102 -32.633 1.00 83.94 325 ASP A N 1
ATOM 2609 C CA . ASP A 1 325 ? 15.625 7.072 -31.585 1.00 83.94 325 ASP A CA 1
ATOM 2610 C C . ASP A 1 325 ? 15.551 6.424 -30.200 1.00 83.94 325 ASP A C 1
ATOM 2612 O O . ASP A 1 325 ? 16.097 6.968 -29.236 1.00 83.94 325 ASP A O 1
ATOM 2616 N N . ALA A 1 326 ? 14.942 5.239 -30.093 1.00 76.94 326 ALA A N 1
ATOM 2617 C CA . ALA A 1 326 ? 14.898 4.478 -28.847 1.00 76.94 326 ALA A CA 1
ATOM 2618 C C . ALA A 1 326 ? 16.308 4.082 -28.373 1.00 76.94 326 ALA A C 1
ATOM 2620 O O . ALA A 1 326 ? 16.637 4.283 -27.203 1.00 76.94 326 ALA A O 1
ATOM 2621 N N . LYS A 1 327 ? 17.179 3.608 -29.281 1.00 85.25 327 LYS A N 1
ATOM 2622 C CA . LYS A 1 327 ? 18.582 3.274 -28.967 1.00 85.25 327 LYS A CA 1
ATOM 2623 C C . LYS A 1 327 ? 19.380 4.491 -28.501 1.00 85.25 327 LYS A C 1
ATOM 2625 O O . LYS A 1 327 ? 20.086 4.400 -27.501 1.00 85.25 327 LYS A O 1
ATOM 2630 N N . LYS A 1 328 ? 19.228 5.646 -29.161 1.00 86.12 328 LYS A N 1
ATOM 2631 C CA . LYS A 1 328 ? 19.882 6.899 -28.736 1.00 86.12 328 LYS A CA 1
ATOM 2632 C C . LYS A 1 328 ? 19.424 7.350 -27.350 1.00 86.12 328 LYS A C 1
ATOM 2634 O O . LYS A 1 328 ? 20.249 7.791 -26.554 1.00 86.12 328 LYS A O 1
ATOM 2639 N N . LYS A 1 329 ? 18.123 7.261 -27.055 1.00 80.62 329 LYS A N 1
ATOM 2640 C CA . LYS A 1 329 ? 17.579 7.608 -25.732 1.00 80.62 329 LYS A CA 1
ATOM 2641 C C . LYS A 1 329 ? 18.101 6.664 -24.648 1.00 80.62 329 LYS A C 1
ATOM 2643 O O . LYS A 1 329 ? 18.546 7.150 -23.615 1.00 80.62 329 LYS A O 1
ATOM 2648 N N . ALA A 1 330 ? 18.129 5.356 -24.916 1.00 79.62 330 ALA A N 1
ATOM 2649 C CA . ALA A 1 330 ? 18.699 4.363 -24.007 1.00 79.62 330 ALA A CA 1
ATOM 2650 C C . ALA A 1 330 ? 20.183 4.638 -23.709 1.00 79.62 330 ALA A C 1
ATOM 2652 O O . ALA A 1 330 ? 20.561 4.696 -22.547 1.00 79.62 330 ALA A O 1
ATOM 2653 N N . GLN A 1 331 ? 21.000 4.901 -24.734 1.00 82.56 331 GLN A N 1
ATOM 2654 C CA . GLN A 1 331 ? 22.425 5.216 -24.557 1.00 82.56 331 GLN A CA 1
ATOM 2655 C C . GLN A 1 331 ? 22.660 6.488 -23.734 1.00 82.56 331 GLN A C 1
ATOM 2657 O O . GLN A 1 331 ? 23.543 6.515 -22.884 1.00 82.56 331 GLN A O 1
ATOM 2662 N N . LYS A 1 332 ? 21.866 7.544 -23.959 1.00 81.56 332 LYS A N 1
ATOM 2663 C CA . LYS A 1 332 ? 21.957 8.776 -23.157 1.00 81.56 332 LYS A CA 1
ATOM 2664 C C . LYS A 1 332 ? 21.614 8.535 -21.689 1.00 81.56 332 LYS A C 1
ATOM 2666 O O . LYS A 1 332 ? 22.264 9.103 -20.822 1.00 81.56 332 LYS A O 1
ATOM 2671 N N . LEU A 1 333 ? 20.607 7.705 -21.426 1.00 76.75 333 LEU A N 1
ATOM 2672 C CA . LEU A 1 333 ? 20.227 7.311 -20.070 1.00 76.75 333 LEU A CA 1
ATOM 2673 C C . LEU A 1 333 ? 21.301 6.446 -19.405 1.00 76.75 333 LEU A C 1
ATOM 2675 O O . LEU A 1 333 ? 21.621 6.689 -18.252 1.00 76.75 333 LEU A O 1
ATOM 2679 N N . GLU A 1 334 ? 21.895 5.491 -20.127 1.00 79.88 334 GLU A N 1
ATOM 2680 C CA . GLU A 1 334 ? 23.024 4.691 -19.624 1.00 79.88 334 GLU A CA 1
ATOM 2681 C C . GLU A 1 334 ? 24.213 5.571 -19.234 1.00 79.88 334 GLU A C 1
ATOM 2683 O O . GLU A 1 334 ? 24.811 5.355 -18.184 1.00 79.88 334 GLU A O 1
ATOM 2688 N N . PHE A 1 335 ? 24.521 6.580 -20.052 1.00 81.38 335 PHE A N 1
ATOM 2689 C CA . PHE A 1 335 ? 25.582 7.537 -19.758 1.00 81.38 335 PHE A CA 1
ATOM 2690 C C . PHE A 1 335 ? 25.256 8.390 -18.526 1.00 81.38 335 PHE A C 1
ATOM 2692 O O . PHE A 1 335 ? 26.066 8.469 -17.615 1.00 81.38 335 PHE A O 1
ATOM 2699 N N . ALA A 1 336 ? 24.042 8.945 -18.448 1.00 73.94 336 ALA A N 1
ATOM 2700 C CA . ALA A 1 336 ? 23.617 9.749 -17.303 1.00 73.94 336 ALA A CA 1
ATOM 2701 C C . ALA A 1 336 ? 23.636 8.956 -15.983 1.00 73.94 336 ALA A C 1
ATOM 2703 O O . ALA A 1 336 ? 24.143 9.455 -14.989 1.00 73.94 336 ALA A O 1
ATOM 2704 N N . ILE A 1 337 ? 23.150 7.708 -15.983 1.00 74.38 337 ILE A N 1
ATOM 2705 C CA . ILE A 1 337 ? 23.198 6.822 -14.806 1.00 74.38 337 ILE A CA 1
ATOM 2706 C C . ILE A 1 337 ? 24.642 6.601 -14.357 1.00 74.38 337 ILE A C 1
ATOM 2708 O O . ILE A 1 337 ? 24.937 6.647 -13.163 1.00 74.38 337 ILE A O 1
ATOM 2712 N N . ARG A 1 338 ? 25.538 6.343 -15.314 1.00 76.50 338 ARG A N 1
ATOM 2713 C CA . ARG A 1 338 ? 26.948 6.105 -15.029 1.00 76.50 338 ARG A CA 1
ATOM 2714 C C . ARG A 1 338 ? 27.608 7.341 -14.419 1.00 76.50 338 ARG A C 1
ATOM 2716 O O . ARG A 1 338 ? 28.228 7.206 -13.373 1.00 76.50 338 ARG A O 1
ATOM 2723 N N . ASP A 1 339 ? 27.404 8.514 -15.011 1.00 75.25 339 ASP A N 1
ATOM 2724 C CA . ASP A 1 339 ? 27.953 9.778 -14.509 1.00 75.25 339 ASP A CA 1
ATOM 2725 C C . ASP A 1 339 ? 27.463 10.085 -13.086 1.00 75.25 339 ASP A C 1
ATOM 2727 O O . ASP A 1 339 ? 28.254 10.463 -12.226 1.00 75.25 339 ASP A O 1
ATOM 2731 N N . THR A 1 340 ? 26.170 9.881 -12.804 1.00 70.31 340 THR A N 1
ATOM 2732 C CA . THR A 1 340 ? 25.609 10.090 -11.457 1.00 70.31 340 THR A CA 1
ATOM 2733 C C . THR A 1 340 ? 26.174 9.093 -10.442 1.00 70.31 340 THR A C 1
ATOM 2735 O O . THR A 1 340 ? 26.414 9.454 -9.294 1.00 70.31 340 THR A O 1
ATOM 2738 N N . THR A 1 341 ? 26.431 7.850 -10.860 1.00 68.44 341 THR A N 1
ATOM 2739 C CA . THR A 1 341 ? 27.025 6.825 -9.986 1.00 68.44 341 THR A CA 1
ATOM 2740 C C . THR A 1 341 ? 28.494 7.140 -9.681 1.00 68.44 341 THR A C 1
ATOM 2742 O O . THR A 1 341 ? 28.895 7.090 -8.523 1.00 68.44 341 THR A O 1
ATOM 2745 N N . GLU A 1 342 ? 29.278 7.529 -10.693 1.00 74.31 342 GLU A N 1
ATOM 2746 C CA . GLU A 1 342 ? 30.695 7.899 -10.535 1.00 74.31 342 GLU A CA 1
ATOM 2747 C C . GLU A 1 342 ? 30.853 9.155 -9.649 1.00 74.31 342 GLU A C 1
ATOM 2749 O O . GLU A 1 342 ? 31.710 9.184 -8.767 1.00 74.31 342 GLU A O 1
ATOM 2754 N N . GLN A 1 343 ? 29.978 10.160 -9.794 1.00 67.38 343 GLN A N 1
ATOM 2755 C CA . GLN A 1 343 ? 29.975 11.353 -8.930 1.00 67.38 343 GLN A CA 1
ATOM 2756 C C . GLN A 1 343 ? 29.612 11.042 -7.471 1.00 67.38 343 GLN A C 1
ATOM 2758 O O . GLN A 1 343 ? 30.182 11.637 -6.554 1.00 67.38 343 GLN A O 1
ATOM 2763 N N . ALA A 1 344 ? 28.685 10.108 -7.238 1.00 61.66 344 ALA A N 1
ATOM 2764 C CA . ALA A 1 344 ? 28.333 9.678 -5.887 1.00 61.66 344 ALA A CA 1
ATOM 2765 C C . ALA A 1 344 ? 29.514 8.976 -5.188 1.00 61.66 344 ALA A C 1
ATOM 2767 O O . ALA A 1 344 ? 29.803 9.267 -4.029 1.00 61.66 344 ALA A O 1
ATOM 2768 N N . GLU A 1 345 ? 30.249 8.118 -5.905 1.00 61.69 345 GLU A N 1
ATOM 2769 C CA . GLU A 1 345 ? 31.437 7.431 -5.376 1.00 61.69 345 GLU A CA 1
ATOM 2770 C C . GLU A 1 345 ? 32.598 8.393 -5.054 1.00 61.69 345 GLU A C 1
ATOM 2772 O O . GLU A 1 345 ? 33.355 8.170 -4.103 1.00 61.69 345 GLU A O 1
ATOM 2777 N N . GLU A 1 346 ? 32.763 9.473 -5.824 1.00 65.62 346 GLU A N 1
ATOM 2778 C CA . GLU A 1 346 ? 33.788 10.492 -5.562 1.00 65.62 346 GLU A CA 1
ATOM 2779 C C . GLU A 1 346 ? 33.487 11.329 -4.311 1.00 65.62 346 GLU A C 1
ATOM 2781 O O . GLU A 1 346 ? 34.409 11.623 -3.542 1.00 65.62 346 GLU A O 1
ATOM 2786 N N . ASN A 1 347 ? 32.217 11.672 -4.077 1.00 59.38 347 ASN A N 1
ATOM 2787 C CA . ASN A 1 347 ? 31.793 12.454 -2.914 1.00 59.38 347 ASN A CA 1
ATOM 2788 C C . ASN A 1 347 ? 31.924 11.656 -1.604 1.00 59.38 347 ASN A C 1
ATOM 2790 O O . ASN A 1 347 ? 32.486 12.165 -0.631 1.00 59.38 347 ASN A O 1
ATOM 2794 N N . ASP A 1 348 ? 31.532 10.378 -1.599 1.00 52.06 348 ASP A N 1
ATOM 2795 C CA . ASP A 1 348 ? 31.654 9.502 -0.421 1.00 52.06 348 ASP A CA 1
ATOM 2796 C C . ASP A 1 348 ? 33.128 9.286 -0.010 1.00 52.06 348 ASP A C 1
ATOM 2798 O O . ASP A 1 348 ? 33.474 9.235 1.174 1.00 52.06 348 ASP A O 1
ATOM 2802 N N . ASN A 1 349 ? 34.046 9.226 -0.982 1.00 52.00 349 ASN A N 1
ATOM 2803 C CA . ASN A 1 349 ? 35.485 9.098 -0.722 1.00 52.00 349 ASN A CA 1
ATOM 2804 C C . ASN A 1 349 ? 36.131 10.365 -0.129 1.00 52.00 349 ASN A C 1
ATOM 2806 O O . ASN A 1 349 ? 37.250 10.289 0.397 1.00 52.00 349 ASN A O 1
ATOM 2810 N N . GLN A 1 350 ? 35.472 11.522 -0.231 1.00 51.62 350 GLN A N 1
ATOM 2811 C CA . GLN A 1 350 ? 35.929 12.773 0.377 1.00 51.62 350 GLN A CA 1
ATOM 2812 C C . GLN A 1 350 ? 35.428 12.928 1.817 1.00 51.62 350 GLN A C 1
ATOM 2814 O O . GLN A 1 350 ? 36.188 13.418 2.652 1.00 51.62 350 GLN A O 1
ATOM 2819 N N . GLU A 1 351 ? 34.220 12.449 2.135 1.00 46.78 351 GLU A N 1
ATOM 2820 C CA . GLU A 1 351 ? 33.675 12.476 3.503 1.00 46.78 351 GLU A CA 1
ATOM 2821 C C . GLU A 1 351 ? 34.398 11.512 4.455 1.00 46.78 351 GLU A C 1
ATOM 2823 O O . GLU A 1 351 ? 34.618 11.847 5.612 1.00 46.78 351 GLU A O 1
ATOM 2828 N N . ILE A 1 352 ? 34.868 10.355 3.975 1.00 45.91 352 ILE A N 1
ATOM 2829 C CA . ILE A 1 352 ? 35.614 9.375 4.799 1.00 45.91 352 ILE A CA 1
ATOM 2830 C C . ILE A 1 352 ? 37.024 9.877 5.192 1.00 45.91 352 ILE A C 1
ATOM 2832 O O . ILE A 1 352 ? 37.680 9.306 6.065 1.00 45.91 352 ILE A O 1
ATOM 2836 N N . LYS A 1 353 ? 37.526 10.934 4.541 1.00 44.78 353 LYS A N 1
ATOM 2837 C CA . LYS A 1 353 ? 38.867 11.499 4.781 1.00 44.78 353 LYS A CA 1
ATOM 2838 C C . LYS A 1 353 ? 38.878 12.718 5.712 1.00 44.78 353 LYS A C 1
ATOM 2840 O O . LYS A 1 353 ? 39.962 13.266 5.932 1.00 44.78 353 LYS A O 1
ATOM 2845 N N . GLN A 1 354 ? 37.725 13.137 6.231 1.00 42.12 354 GLN A N 1
ATOM 2846 C CA . GLN A 1 354 ? 37.587 14.169 7.268 1.00 42.12 354 GLN A CA 1
ATOM 2847 C C . GLN A 1 354 ? 37.271 13.518 8.612 1.00 42.12 354 GLN A C 1
ATOM 2849 O O . GLN A 1 354 ? 37.768 14.052 9.631 1.00 42.12 354 GLN A O 1
#

Secondary structure (DSSP, 8-state):
----SPPP-SHHHHHHHHHHTT--S-HHHHHHHHHH--GGGG----TT--STTS--TT-SS-EE-STT-EEPPHHHHHHHHHHHHHHHHHHHTTSS-EEEEEET-TTTHHHHHHHHHHHHHHHHSTT---EEEEEEES-HHHHHHHHHHHHHHGGG-S-TTTEEEEEEE--TTT--PPP--SS-S-EEEEEESS-B-HHHHHHTGGGEEEEEEEEEEE-SSTT--SSEEEEEEEE-SSSEEEEEEEEEE-PPPP--SS----HHHHHHHHHHHHHHHHHHHHHHHHHHHHHHHHHHHHHTTTTTS-HHHHTTSHHHHHHHHHHHHHHHHHHHHHHHHHHHHHHHHHHHHHHTT-

Radius of gyration: 23.91 Å; chains: 1; bounding box: 63×42×76 Å

Foldseek 3Di:
DDDPDDFDQFLVSLLVVLVVVPLADPCLLQSLLSNQDGQVLQADDDLPCPDPVRDRSSGQCWGDDAPSATRHRVSVLRNVCRVCVVVVVVVQLVQEEAEEEEEQCQLNSSVSSNLSSVLSVCVPDPRTHAYEYEYEYQDPLSQVNNVVSCVVCVVSRDPCVRYHYYYDYDDLQPDPDDDDTPDDDAHQEYEYLAEDEQVSCVVCVVRHDQFHKYFHFYDPDPVDDQKTFGFIWTHHPVGIDTPDGDDIDGGDHPPPPDPPNVVVPCPLSSLLVVLVVLLVVLVVVLVVLVVVLVVLCVVVVVVPDDPVVLCVVVSNVVSVVVNVVSVVSSVVSVVVSVVSSVVVVVVVVVVVVD

Sequence (354 aa):
MGWSAKQPKSHQEHYETLKNLNIYTDSRDIDPAFKHLDKRDFCIPKKNATNADDFNPYTVDPQNIGHNQCFTSTVMHAISLQVLREGIMKKLQRNRVLRMVDYGCGYGYSTLAFAMMVDNVMKYEKGMGKFEIMGADVYQDFIEKAIMNSQNYRGKIVNQESIYLGFQVNDYLESEQKLKFKTQGPIDIMNFGFETSLEALETKRNLLASDALILAPISKDEQGSAEQTYTLLQNSRQGFKVVSEIMKTSFSMRVDKEKQVNDSLDADYFVTYKMSEQLKTFKESIKQLEGKFVALRKIHGGETLKLGELMKVEEIKQVLVELGDAKKKAQKLEFAIRDTTEQAEENDNQEIKQ

Organism: Halteria grandinella (NCBI:txid5974)

pLDDT: mean 83.58, std 15.24, range [34.94, 98.62]

InterPro domains:
  IPR000682 Protein-L-isoaspartate(D-aspartate) O-methyltransferase [PTHR11579] (11-262)
  IPR029063 S-adenosyl-L-methionine-dependent methyltransferase superfamily [G3DSA:3.40.50.150] (3-264)
  IPR029063 S-adenosyl-L-methionine-dependent methyltransferase superfamily [SSF53335] (38-152)